Protein AF-A0A966FG35-F1 (afdb_monomer_lite)

pLDDT: mean 81.87, std 13.34, range [41.41, 96.75]

Secondary structure (DSSP, 8-state):
-TT-EEEEEE--TTTTT-TTSTT--EEEEEEEEEEEEEEETTEEEEEEEESSPP-TTTTTSEEEETTS-EEEEEEEE-EEEEEEE-TTSTTSEEEEEEESSTT-EEEEEHHHHHHHHHHTT-------SPPPHHHHHHHH-HHHHHHHHHHHHHHHHHHHHHH-HHHHHHHHHHHHHHHHHHHHHHSS-----EEEEEEE-SGGGBT-EEE--SS-EEEES-TTT-SEEPPTT-TTS-SS-EEEEEETTTTEEEEEE-S-SS-EEETT-PBPPTTSPEEE-TT-EEEESSTTSEEEEEEEE--

Foldseek 3Di:
DFFFKKKQKAAAPCCVVDVVRNPPIDIWIWTFHDWDWDADPVGTFIKTKTLTDDDSGRAQHFMATPLRDGFFGWHHAAWDWDWDQDCPDPVSTDTDTDGPDHRTTMTTTCVVVVVVCVVVVHDDDDDPDDPDPVVSVCVVCVPVVVVVVVVVVVVVVVVCCVPPPVVVVVVVVVVVVVVVVVVVVVPPPPPQAWFKWKQWCAAPRRRPIHGQPDQKAWDFQAPVPGPHHDDVPPPLTHNGAWMWGADPVVRKIWIAGCPGPLAKAWPVRHGDDNPDTDIDHAQTKIATSDPNGIMGMHIHGDD

Structure (mmCIF, N/CA/C/O backbone):
data_AF-A0A966FG35-F1
#
_entry.id   AF-A0A966FG35-F1
#
loop_
_atom_site.group_PDB
_atom_site.id
_atom_site.type_symbol
_atom_site.label_atom_id
_atom_site.label_alt_id
_atom_site.label_comp_id
_atom_site.label_asym_id
_atom_site.label_entity_id
_atom_site.label_seq_id
_atom_site.pdbx_PDB_ins_code
_atom_site.Cartn_x
_atom_site.Cartn_y
_atom_site.Cartn_z
_atom_site.occupancy
_atom_site.B_iso_or_equiv
_atom_site.auth_seq_id
_atom_site.auth_comp_id
_atom_site.auth_asym_id
_atom_site.auth_atom_id
_atom_site.pdbx_PDB_model_num
ATOM 1 N N . ASP A 1 1 ? 23.300 -6.951 -0.789 1.00 81.50 1 ASP A N 1
ATOM 2 C CA . ASP A 1 1 ? 23.941 -8.270 -0.634 1.00 81.50 1 ASP A CA 1
ATOM 3 C C . ASP A 1 1 ? 23.412 -9.250 -1.656 1.00 81.50 1 ASP A C 1
ATOM 5 O O . ASP A 1 1 ? 22.345 -9.045 -2.228 1.00 81.50 1 ASP A O 1
ATOM 9 N N . GLU A 1 2 ? 24.182 -10.301 -1.921 1.00 85.81 2 GLU A N 1
ATOM 10 C CA . GLU A 1 2 ? 23.705 -11.401 -2.752 1.00 85.81 2 GLU A CA 1
ATOM 11 C C . GLU A 1 2 ? 22.466 -12.031 -2.108 1.00 85.81 2 GLU A C 1
ATOM 13 O O . GLU A 1 2 ? 22.370 -12.143 -0.887 1.00 85.81 2 GLU A O 1
ATOM 18 N N . ARG A 1 3 ? 21.520 -12.454 -2.947 1.00 87.94 3 ARG A N 1
ATOM 19 C CA . ARG A 1 3 ? 20.184 -12.967 -2.606 1.00 87.94 3 ARG A CA 1
ATOM 20 C C . ARG A 1 3 ? 19.182 -11.932 -2.093 1.00 87.94 3 ARG A C 1
ATOM 22 O O . ARG A 1 3 ? 18.028 -12.305 -1.885 1.00 87.94 3 ARG A O 1
ATOM 29 N N . ASP A 1 4 ? 19.562 -10.661 -1.953 1.00 89.81 4 ASP A N 1
ATOM 30 C CA . ASP A 1 4 ? 18.598 -9.605 -1.632 1.00 89.81 4 ASP A CA 1
ATOM 31 C C . ASP A 1 4 ? 17.551 -9.483 -2.746 1.00 89.81 4 ASP A C 1
ATOM 33 O O . ASP A 1 4 ? 17.874 -9.561 -3.937 1.00 89.81 4 ASP A O 1
ATOM 37 N N . LYS A 1 5 ? 16.293 -9.270 -2.349 1.00 93.25 5 LYS A N 1
ATOM 38 C CA . LYS A 1 5 ? 15.193 -9.019 -3.280 1.00 93.25 5 LYS A CA 1
ATOM 39 C C . LYS A 1 5 ? 15.369 -7.680 -3.972 1.00 93.25 5 LYS A C 1
ATOM 41 O O . LYS A 1 5 ? 15.696 -6.673 -3.339 1.00 93.25 5 LYS A O 1
ATOM 46 N N . VAL A 1 6 ? 15.070 -7.675 -5.264 1.00 94.50 6 VAL A N 1
ATOM 47 C CA . VAL A 1 6 ? 15.104 -6.479 -6.093 1.00 94.50 6 VAL A CA 1
ATOM 48 C C . VAL A 1 6 ? 13.886 -6.385 -6.995 1.00 94.50 6 VAL A C 1
ATOM 50 O O . VAL A 1 6 ? 13.335 -7.393 -7.444 1.00 94.50 6 VAL A O 1
ATOM 53 N N . ILE A 1 7 ? 13.489 -5.148 -7.268 1.00 94.75 7 ILE A N 1
ATOM 54 C CA . ILE A 1 7 ? 12.373 -4.796 -8.135 1.00 94.75 7 ILE A CA 1
ATOM 55 C C . ILE A 1 7 ? 12.928 -3.948 -9.274 1.00 94.75 7 ILE A C 1
ATOM 57 O O . ILE A 1 7 ? 13.409 -2.834 -9.078 1.00 94.75 7 ILE A O 1
ATOM 61 N N . VAL A 1 8 ? 12.860 -4.489 -10.480 1.00 92.81 8 VAL A N 1
ATOM 62 C CA . VAL A 1 8 ? 13.190 -3.810 -11.728 1.00 92.81 8 VAL A CA 1
ATOM 63 C C . VAL A 1 8 ? 11.986 -2.974 -12.129 1.00 92.81 8 VAL A C 1
ATOM 65 O O . VAL A 1 8 ? 10.906 -3.522 -12.356 1.00 92.81 8 VAL A O 1
ATOM 68 N N . ALA A 1 9 ? 12.167 -1.663 -12.244 1.00 91.56 9 ALA A N 1
ATOM 69 C CA . ALA A 1 9 ? 11.135 -0.751 -12.708 1.00 91.56 9 ALA A CA 1
ATOM 70 C C . ALA A 1 9 ? 11.634 0.058 -13.903 1.00 91.56 9 ALA A C 1
ATOM 72 O O . ALA A 1 9 ? 12.793 0.460 -13.956 1.00 91.56 9 ALA A O 1
ATOM 73 N N . GLY A 1 10 ? 10.752 0.351 -14.849 1.00 85.69 10 GLY A N 1
ATOM 74 C CA . GLY A 1 10 ? 11.051 1.315 -15.899 1.00 85.69 10 GLY A CA 1
ATOM 75 C C . GLY A 1 10 ? 9.887 1.520 -16.852 1.00 85.69 10 GLY A C 1
ATOM 76 O O . GLY A 1 10 ? 8.827 0.910 -16.705 1.00 85.69 10 GLY A O 1
ATOM 77 N N . TYR A 1 11 ? 10.084 2.424 -17.803 1.00 75.19 11 TYR A N 1
ATOM 78 C CA . TYR A 1 11 ? 9.074 2.752 -18.797 1.00 75.19 11 TYR A CA 1
ATOM 79 C C . TYR A 1 11 ? 9.424 2.087 -20.119 1.00 75.19 11 TYR A C 1
ATOM 81 O O . TYR A 1 11 ? 10.568 2.197 -20.567 1.00 75.19 11 TYR A O 1
ATOM 89 N N . PRO A 1 12 ? 8.461 1.428 -20.779 1.00 65.62 12 PRO A N 1
ATOM 90 C CA . PRO A 1 12 ? 8.741 0.832 -22.063 1.00 65.62 12 PRO A CA 1
ATOM 91 C C . PRO A 1 12 ? 9.162 1.902 -23.057 1.00 65.62 12 PRO A C 1
ATOM 93 O O . PRO A 1 12 ? 8.469 2.899 -23.216 1.00 65.62 12 PRO A O 1
ATOM 96 N N . GLY A 1 13 ? 10.243 1.658 -23.807 1.00 54.78 13 GLY A N 1
ATOM 97 C CA . GLY A 1 13 ? 10.634 2.508 -24.944 1.00 54.78 13 GLY A CA 1
ATOM 98 C C . GLY A 1 13 ? 9.539 2.644 -26.022 1.00 54.78 13 GLY A C 1
ATOM 99 O O . GLY A 1 13 ? 9.641 3.467 -26.926 1.00 54.78 13 GLY A O 1
ATOM 100 N N . ALA A 1 14 ? 8.455 1.866 -25.912 1.00 50.16 14 ALA A N 1
ATOM 101 C CA . ALA A 1 14 ? 7.214 2.004 -26.669 1.00 50.16 14 ALA A CA 1
ATOM 102 C C . ALA A 1 14 ? 6.209 3.018 -26.074 1.00 50.16 14 ALA A C 1
ATOM 104 O O . ALA A 1 14 ? 5.118 3.156 -26.623 1.00 50.16 14 ALA A O 1
ATOM 105 N N . ALA A 1 15 ? 6.565 3.778 -25.032 1.00 46.38 15 ALA A N 1
ATOM 106 C CA . ALA A 1 15 ? 5.777 4.909 -24.525 1.00 46.38 15 ALA A CA 1
ATOM 107 C C . ALA A 1 15 ? 5.557 6.016 -25.582 1.00 46.38 15 ALA A C 1
ATOM 109 O O . ALA A 1 15 ? 4.767 6.928 -25.367 1.00 46.38 15 ALA A O 1
ATOM 110 N N . LEU A 1 16 ? 6.204 5.904 -26.751 1.00 48.50 16 LEU A N 1
ATOM 111 C CA . LEU A 1 16 ? 5.975 6.742 -27.928 1.00 48.50 16 LEU A CA 1
ATOM 112 C C . LEU A 1 16 ? 4.968 6.161 -28.947 1.00 48.50 16 LEU A C 1
ATOM 114 O O . LEU A 1 16 ? 4.649 6.831 -29.923 1.00 48.50 16 LEU A O 1
ATOM 118 N N . ARG A 1 17 ? 4.488 4.917 -28.784 1.00 52.38 17 ARG A N 1
ATOM 119 C CA . ARG A 1 17 ? 3.633 4.236 -29.783 1.00 52.38 17 ARG A CA 1
ATOM 120 C C . ARG A 1 17 ? 2.129 4.301 -29.484 1.00 52.38 17 ARG A C 1
ATOM 122 O O . ARG A 1 17 ? 1.337 4.015 -30.375 1.00 52.38 17 ARG A O 1
ATOM 129 N N . SER A 1 18 ? 1.722 4.680 -28.270 1.00 54.81 18 SER A N 1
ATOM 130 C CA . SER A 1 18 ? 0.310 4.810 -27.876 1.00 54.81 18 SER A CA 1
ATOM 131 C C . SER A 1 18 ? 0.155 5.764 -26.687 1.00 54.81 18 SER A C 1
ATOM 133 O O . SER A 1 18 ? 0.728 5.527 -25.626 1.00 54.81 18 SER A O 1
ATOM 135 N N . PHE A 1 19 ? -0.683 6.800 -26.821 1.00 58.59 19 PHE A N 1
ATOM 136 C CA . PHE A 1 19 ? -1.043 7.723 -25.727 1.00 58.59 19 PHE A CA 1
ATOM 137 C C . PHE A 1 19 ? -1.674 7.019 -24.511 1.00 58.59 19 PHE A C 1
ATOM 139 O O . PHE A 1 19 ? -1.715 7.586 -23.424 1.00 58.59 19 PHE A O 1
ATOM 146 N N . ARG A 1 20 ? -2.170 5.785 -24.677 1.00 58.47 20 ARG A N 1
ATOM 147 C CA . ARG A 1 20 ? -2.879 5.026 -23.636 1.00 58.47 20 ARG A CA 1
ATOM 148 C C . ARG A 1 20 ? -1.949 4.302 -22.656 1.00 58.47 20 ARG A C 1
ATOM 150 O O . ARG A 1 20 ? -2.374 3.983 -21.551 1.00 58.47 20 ARG A O 1
ATOM 157 N N . ASP A 1 21 ? -0.700 4.067 -23.057 1.00 56.28 21 ASP A N 1
ATOM 158 C CA . ASP A 1 21 ? 0.329 3.414 -22.235 1.00 56.28 21 ASP A CA 1
ATOM 159 C C . ASP A 1 21 ? 1.391 4.403 -21.732 1.00 56.28 21 ASP A C 1
ATOM 161 O O . ASP A 1 21 ? 2.352 4.018 -21.061 1.00 56.28 21 ASP A O 1
ATOM 165 N N . PHE A 1 22 ? 1.194 5.695 -22.011 1.00 56.72 22 PHE A N 1
ATOM 166 C CA . PHE A 1 22 ? 2.006 6.769 -21.463 1.00 56.72 22 PHE A CA 1
ATOM 167 C C . PHE A 1 22 ? 1.894 6.761 -19.930 1.00 56.72 22 PHE A C 1
ATOM 169 O O . PHE A 1 22 ? 0.803 6.859 -19.371 1.00 56.72 22 PHE A O 1
ATOM 176 N N . GLY A 1 23 ? 3.027 6.593 -19.247 1.00 61.47 23 GLY A N 1
ATOM 177 C CA . GLY A 1 23 ? 3.088 6.556 -17.783 1.00 61.47 23 GLY A CA 1
ATOM 178 C C . GLY A 1 23 ? 2.844 5.187 -17.134 1.00 61.47 23 GLY A C 1
ATOM 179 O O . GLY A 1 23 ? 2.867 5.102 -15.907 1.00 61.47 23 GLY A O 1
ATOM 180 N N . ARG A 1 24 ? 2.650 4.098 -17.897 1.00 70.69 24 ARG A N 1
ATOM 181 C CA . ARG A 1 24 ? 2.560 2.749 -17.304 1.00 70.69 24 ARG A CA 1
ATOM 182 C C . ARG A 1 24 ? 3.958 2.187 -17.052 1.00 70.69 24 ARG A C 1
ATOM 184 O O . ARG A 1 24 ? 4.682 1.852 -17.986 1.00 70.69 24 ARG A O 1
ATOM 191 N N . VAL A 1 25 ? 4.321 2.089 -15.776 1.00 80.12 25 VAL A N 1
ATOM 192 C CA . VAL A 1 25 ? 5.591 1.500 -15.334 1.00 80.12 25 VAL A CA 1
ATOM 193 C C . VAL A 1 25 ? 5.522 -0.023 -15.454 1.00 80.12 25 VAL A C 1
ATOM 195 O O . VAL A 1 25 ? 4.565 -0.650 -15.000 1.00 80.12 25 VAL A O 1
ATOM 198 N N . SER A 1 26 ? 6.549 -0.620 -16.053 1.00 84.38 26 SER A N 1
ATOM 199 C CA . SER A 1 26 ? 6.770 -2.063 -16.059 1.00 84.38 26 SER A CA 1
ATOM 200 C C . SER A 1 26 ? 7.550 -2.456 -14.811 1.00 84.38 26 SER A C 1
ATOM 202 O O . SER A 1 26 ? 8.651 -1.948 -14.601 1.00 84.38 26 SER A O 1
ATOM 204 N N . PHE A 1 27 ? 7.012 -3.394 -14.032 1.00 88.94 27 PHE A N 1
ATOM 205 C CA . PHE A 1 27 ? 7.666 -3.950 -12.849 1.00 88.94 27 PHE A CA 1
ATOM 206 C C . PHE A 1 27 ? 8.016 -5.419 -13.057 1.00 88.94 27 PHE A C 1
ATOM 208 O O . PHE A 1 27 ? 7.251 -6.170 -13.662 1.00 88.94 27 PHE A O 1
ATOM 215 N N . ALA A 1 28 ? 9.163 -5.829 -12.531 1.00 89.75 28 ALA A N 1
ATOM 216 C CA . ALA A 1 28 ? 9.562 -7.222 -12.452 1.00 89.75 28 ALA A CA 1
ATOM 217 C C . ALA A 1 28 ? 10.362 -7.473 -11.173 1.00 89.75 28 ALA A C 1
ATOM 219 O O . ALA A 1 28 ? 11.143 -6.626 -10.755 1.00 89.75 28 ALA A O 1
ATOM 220 N N . GLU A 1 29 ? 10.189 -8.642 -10.565 1.00 92.88 29 GLU A N 1
ATOM 221 C CA . GLU A 1 29 ? 10.863 -8.999 -9.315 1.00 92.88 29 GLU A CA 1
ATOM 222 C C . GLU A 1 29 ? 11.925 -10.076 -9.540 1.00 92.88 29 GLU A C 1
ATOM 224 O O . GLU A 1 29 ? 11.832 -10.896 -10.456 1.00 92.88 29 GLU A O 1
ATOM 229 N N . GLY A 1 30 ? 12.941 -10.075 -8.682 1.00 92.69 30 GLY A N 1
ATOM 230 C CA . GLY A 1 30 ? 13.986 -11.089 -8.653 1.00 92.69 30 GLY A CA 1
ATOM 231 C C . GLY A 1 30 ? 14.924 -10.891 -7.470 1.00 92.69 30 GLY A C 1
ATOM 232 O O . GLY A 1 30 ? 14.577 -10.238 -6.486 1.00 92.69 30 GLY A O 1
ATOM 233 N N . ILE A 1 31 ? 16.120 -11.465 -7.567 1.00 94.19 31 ILE A N 1
ATOM 234 C CA . ILE A 1 31 ? 17.165 -11.347 -6.547 1.00 94.19 31 ILE A CA 1
ATOM 235 C C . ILE A 1 31 ? 18.482 -10.879 -7.156 1.00 94.19 31 ILE A C 1
ATOM 237 O O . ILE A 1 31 ? 18.734 -11.093 -8.346 1.00 94.19 31 ILE A O 1
ATOM 241 N N . ILE A 1 32 ? 19.349 -10.313 -6.319 1.00 93.38 32 ILE A N 1
ATOM 242 C CA . ILE A 1 32 ? 20.762 -10.123 -6.647 1.00 93.38 32 ILE A CA 1
ATOM 243 C C . ILE A 1 32 ? 21.435 -11.493 -6.672 1.00 93.38 32 ILE A C 1
ATOM 245 O O . ILE A 1 32 ? 21.467 -12.201 -5.672 1.00 93.38 32 ILE A O 1
ATOM 249 N N . SER A 1 33 ? 21.976 -11.877 -7.819 1.00 91.19 33 SER A N 1
ATOM 250 C CA . SER A 1 33 ? 22.731 -13.122 -7.963 1.00 91.19 33 SER A CA 1
ATOM 251 C C . SER A 1 33 ? 24.192 -12.941 -7.581 1.00 91.19 33 SER A C 1
ATOM 253 O O . SER A 1 33 ? 24.753 -13.815 -6.931 1.00 91.19 33 SER A O 1
ATOM 255 N N . LYS A 1 34 ? 24.805 -11.831 -8.007 1.00 91.12 34 LYS A N 1
ATOM 256 C CA . LYS A 1 34 ? 26.241 -11.591 -7.856 1.00 91.12 34 LYS A CA 1
ATOM 257 C C . LYS A 1 34 ? 26.584 -10.118 -8.081 1.00 91.12 34 LYS A C 1
ATOM 259 O O . LYS A 1 34 ? 25.960 -9.471 -8.921 1.00 91.12 34 LYS A O 1
ATOM 264 N N . PHE A 1 35 ? 27.605 -9.618 -7.389 1.00 89.75 35 PHE A N 1
ATOM 265 C CA . PHE A 1 35 ? 28.276 -8.360 -7.738 1.00 89.75 35 PHE A CA 1
ATOM 266 C C . PHE A 1 35 ? 29.508 -8.651 -8.592 1.00 89.75 35 PHE A C 1
ATOM 268 O O . PHE A 1 35 ? 30.280 -9.564 -8.292 1.00 89.75 35 PHE A O 1
ATOM 275 N N . THR A 1 36 ? 29.691 -7.898 -9.669 1.00 87.56 36 THR A N 1
ATOM 276 C CA . THR A 1 36 ? 30.843 -8.059 -10.556 1.00 87.56 36 THR A CA 1
ATOM 277 C C . THR A 1 36 ? 31.318 -6.712 -11.056 1.00 87.56 36 THR A C 1
ATOM 279 O O . THR A 1 36 ? 30.552 -5.760 -11.139 1.00 87.56 36 THR A O 1
ATOM 282 N N . GLU A 1 37 ? 32.579 -6.648 -11.435 1.00 86.38 37 GLU A N 1
ATOM 283 C CA . GLU A 1 37 ? 33.138 -5.532 -12.180 1.00 86.38 37 GLU A CA 1
ATOM 284 C C . GLU A 1 37 ? 33.215 -5.949 -13.652 1.00 86.38 37 GLU A C 1
ATOM 286 O O . GLU A 1 37 ? 33.606 -7.079 -13.956 1.00 86.38 37 GLU A O 1
ATOM 291 N N . LEU A 1 38 ? 32.738 -5.087 -14.551 1.00 76.38 38 LEU A N 1
ATOM 292 C CA . LEU A 1 38 ? 32.854 -5.271 -15.998 1.00 76.38 38 LEU A CA 1
ATOM 293 C C . LEU A 1 38 ? 33.622 -4.089 -16.574 1.00 76.38 38 LEU A C 1
ATOM 295 O O . LEU A 1 38 ? 33.343 -2.936 -16.238 1.00 76.38 38 LEU A O 1
ATOM 299 N N . ASP A 1 39 ? 34.553 -4.387 -17.471 1.00 76.00 39 ASP A N 1
ATOM 300 C CA . ASP A 1 39 ? 35.294 -3.366 -18.193 1.00 76.00 39 ASP A CA 1
ATOM 301 C C . ASP A 1 39 ? 34.386 -2.696 -19.230 1.00 76.00 39 ASP A C 1
ATOM 303 O O . ASP A 1 39 ? 33.816 -3.346 -20.110 1.00 76.00 39 ASP A O 1
ATOM 307 N N . SER A 1 40 ? 34.247 -1.379 -19.107 1.00 68.38 40 SER A N 1
ATOM 308 C CA . SER A 1 40 ? 33.627 -0.495 -20.089 1.00 68.38 40 SER A CA 1
ATOM 309 C C . SER A 1 40 ? 34.732 0.288 -20.812 1.00 68.38 40 SER A C 1
ATOM 311 O O . SER A 1 40 ? 35.802 0.505 -20.235 1.00 68.38 40 SER A O 1
ATOM 313 N N . PRO A 1 41 ? 34.508 0.770 -22.050 1.00 67.25 41 PRO A N 1
ATOM 314 C CA . PRO A 1 41 ? 35.450 1.658 -22.740 1.00 67.25 41 PRO A CA 1
ATOM 315 C C . PRO A 1 41 ? 35.877 2.895 -21.929 1.00 67.25 41 PRO A C 1
ATOM 317 O O . PRO A 1 41 ? 36.929 3.468 -22.192 1.00 67.25 41 PRO A O 1
ATOM 320 N N . GLU A 1 42 ? 35.065 3.299 -20.951 1.00 69.12 42 GLU A N 1
ATOM 321 C CA . GLU A 1 42 ? 35.273 4.472 -20.093 1.00 69.12 42 GLU A CA 1
ATOM 322 C C . GLU A 1 42 ? 35.904 4.125 -18.729 1.00 69.12 42 GLU A C 1
ATOM 324 O O . GLU A 1 42 ? 36.236 5.023 -17.958 1.00 69.12 42 GLU A O 1
ATOM 329 N N . GLY A 1 43 ? 36.102 2.835 -18.434 1.00 75.50 43 GLY A N 1
ATOM 330 C CA . GLY A 1 43 ? 36.651 2.342 -17.170 1.00 75.50 43 GLY A CA 1
ATOM 331 C C . GLY A 1 43 ? 35.939 1.090 -16.658 1.00 75.50 43 GLY A C 1
ATOM 332 O O . GLY A 1 43 ? 34.928 0.652 -17.201 1.00 75.50 43 GLY A O 1
ATOM 333 N N . THR A 1 44 ? 36.466 0.485 -15.602 1.00 80.81 44 THR A N 1
ATOM 334 C CA . THR A 1 44 ? 35.824 -0.659 -14.945 1.00 80.81 44 THR A CA 1
ATOM 335 C C . THR A 1 44 ? 34.644 -0.163 -14.105 1.00 80.81 44 THR A C 1
ATOM 337 O O . THR A 1 44 ? 34.825 0.675 -13.226 1.00 80.81 44 THR A O 1
ATOM 340 N N . VAL A 1 45 ? 33.440 -0.675 -14.376 1.00 84.12 45 VAL A N 1
ATOM 341 C CA . VAL A 1 45 ? 32.191 -0.249 -13.722 1.00 84.12 45 VAL A CA 1
ATOM 342 C C . VAL A 1 45 ? 31.598 -1.410 -12.931 1.00 84.12 45 VAL A C 1
ATOM 344 O O . VAL A 1 45 ? 31.511 -2.546 -13.421 1.00 84.12 45 VAL A O 1
ATOM 347 N N . LYS A 1 46 ? 31.134 -1.139 -11.709 1.00 88.12 46 LYS A N 1
ATOM 348 C CA . LYS A 1 46 ? 30.463 -2.144 -10.878 1.00 88.12 46 LYS A CA 1
ATOM 349 C C . LYS A 1 46 ? 29.049 -2.428 -11.365 1.00 88.12 46 LYS A C 1
ATOM 351 O O . LYS A 1 46 ? 28.220 -1.536 -11.538 1.00 88.12 46 LYS A O 1
ATOM 356 N N . HIS A 1 47 ? 28.756 -3.709 -11.513 1.00 89.25 47 HIS A N 1
ATOM 357 C CA . HIS A 1 47 ? 27.477 -4.232 -11.956 1.00 89.25 47 HIS A CA 1
ATOM 358 C C . HIS A 1 47 ? 26.894 -5.225 -10.952 1.00 89.25 47 HIS A C 1
ATOM 360 O O . HIS A 1 47 ? 27.588 -5.927 -10.212 1.00 89.25 47 HIS A O 1
ATOM 366 N N . ILE A 1 48 ? 25.574 -5.315 -10.993 1.00 91.50 48 ILE A N 1
ATOM 367 C CA . ILE A 1 48 ? 24.747 -6.244 -10.247 1.00 91.50 48 ILE A CA 1
ATOM 368 C C . ILE A 1 48 ? 24.139 -7.213 -11.254 1.00 91.50 48 ILE A C 1
ATOM 370 O O . ILE A 1 48 ? 23.409 -6.808 -12.162 1.00 91.50 48 ILE A O 1
A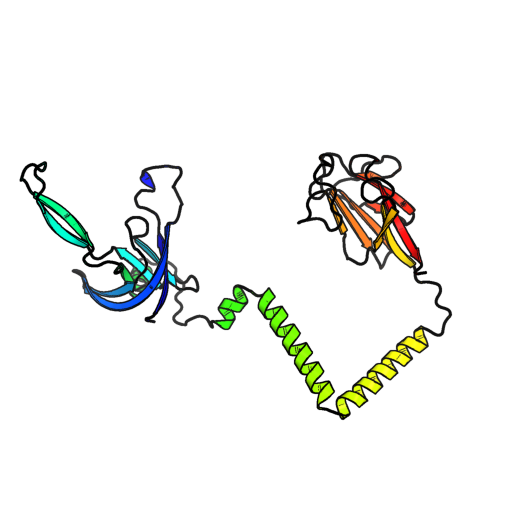TOM 374 N N . GLN A 1 49 ? 24.419 -8.498 -11.082 1.00 91.12 49 GLN A N 1
ATOM 375 C CA . GLN A 1 49 ? 23.694 -9.554 -11.768 1.00 91.12 49 GLN A CA 1
ATOM 376 C C . GLN A 1 49 ? 22.377 -9.799 -11.039 1.00 91.12 49 GLN A C 1
ATOM 378 O O . GLN A 1 49 ? 22.382 -10.034 -9.829 1.00 91.12 49 GLN A O 1
ATOM 383 N N . ILE A 1 50 ? 21.260 -9.806 -11.760 1.00 91.94 50 ILE A N 1
ATOM 384 C CA . ILE A 1 50 ? 19.929 -10.047 -11.198 1.00 91.94 50 ILE A CA 1
ATOM 385 C C . ILE A 1 50 ? 19.182 -11.132 -11.970 1.00 91.94 50 ILE A C 1
ATOM 387 O O . ILE A 1 50 ? 19.396 -11.317 -13.170 1.00 91.94 50 ILE A O 1
ATOM 391 N N . THR A 1 51 ? 18.274 -11.821 -11.277 1.00 91.12 51 THR A N 1
ATOM 392 C CA . THR A 1 51 ? 17.377 -12.815 -11.896 1.00 91.12 51 THR A CA 1
ATOM 393 C C . THR A 1 51 ? 16.114 -12.199 -12.494 1.00 91.12 51 THR A C 1
ATOM 395 O O . THR A 1 51 ? 15.431 -12.832 -13.301 1.00 91.12 51 THR A O 1
ATOM 398 N N . ALA A 1 52 ? 15.793 -10.964 -12.100 1.00 89.81 52 ALA A N 1
ATOM 399 C CA . ALA A 1 52 ? 14.613 -10.256 -12.569 1.00 89.81 52 ALA A CA 1
ATOM 400 C C . ALA A 1 52 ? 14.708 -9.984 -14.084 1.00 89.81 52 ALA A C 1
ATOM 402 O O . ALA A 1 52 ? 15.761 -9.562 -14.575 1.00 89.81 52 ALA A O 1
ATOM 403 N N . PRO A 1 53 ? 13.627 -10.188 -14.856 1.00 86.69 53 PRO A N 1
ATOM 404 C CA . PRO A 1 53 ? 13.658 -9.950 -16.289 1.00 86.69 53 PRO A CA 1
ATOM 405 C C . PRO A 1 53 ? 13.809 -8.457 -16.610 1.00 86.69 53 PRO A C 1
ATOM 407 O O . PRO A 1 53 ? 12.913 -7.651 -16.362 1.00 86.69 53 PRO A O 1
ATOM 410 N N . VAL A 1 54 ? 14.926 -8.115 -17.256 1.00 85.44 54 VAL A N 1
ATOM 411 C CA . VAL A 1 54 ? 15.126 -6.812 -17.905 1.00 85.44 54 VAL A CA 1
ATOM 412 C C . VAL A 1 54 ? 14.799 -6.932 -19.394 1.00 85.44 54 VAL A C 1
ATOM 414 O O . VAL A 1 54 ? 15.318 -7.801 -20.098 1.00 85.44 54 VAL A O 1
ATOM 417 N N . ASN A 1 55 ? 13.912 -6.077 -19.881 1.00 79.69 55 ASN A N 1
ATOM 418 C CA . ASN A 1 55 ? 13.493 -5.968 -21.274 1.00 79.69 55 ASN A CA 1
ATOM 419 C C . ASN A 1 55 ? 13.552 -4.486 -21.706 1.00 79.69 55 ASN A C 1
ATOM 421 O O . ASN A 1 55 ? 13.682 -3.606 -20.859 1.00 79.69 55 ASN A O 1
ATOM 425 N N . PRO A 1 56 ? 13.396 -4.147 -23.002 1.00 74.12 56 PRO A N 1
ATOM 426 C CA . PRO A 1 56 ? 13.280 -2.743 -23.439 1.00 74.12 56 PRO A CA 1
ATOM 427 C C . PRO A 1 56 ? 12.138 -1.961 -22.752 1.00 74.12 56 PRO A C 1
ATOM 429 O O . PRO A 1 56 ? 12.037 -0.746 -22.884 1.00 74.12 56 PRO A O 1
ATOM 432 N N . GLY A 1 57 ? 11.264 -2.694 -22.051 1.00 73.19 57 GLY A N 1
ATOM 433 C CA . GLY A 1 57 ? 10.202 -2.242 -21.166 1.00 73.19 57 GLY A CA 1
ATOM 434 C C . GLY A 1 57 ? 10.661 -1.520 -19.895 1.00 73.19 57 GLY A C 1
ATOM 435 O O . GLY A 1 57 ? 9.963 -0.649 -19.398 1.00 73.19 57 GLY A O 1
ATOM 436 N N . ASN A 1 58 ? 11.795 -1.926 -19.333 1.00 81.75 58 ASN A N 1
ATOM 437 C CA . ASN A 1 58 ? 12.269 -1.469 -18.025 1.00 81.75 58 ASN A CA 1
ATOM 438 C C . ASN A 1 58 ? 13.779 -1.162 -17.987 1.00 81.75 58 ASN A C 1
ATOM 440 O O . ASN A 1 58 ? 14.291 -0.675 -16.976 1.00 81.75 58 ASN A O 1
ATOM 444 N N . SER A 1 59 ? 14.480 -1.407 -19.097 1.00 84.12 59 SER A N 1
ATOM 445 C CA . SER A 1 59 ? 15.861 -0.983 -19.328 1.00 84.12 59 SER A CA 1
ATOM 446 C C . SER A 1 59 ? 15.986 0.540 -19.226 1.00 84.12 59 SER A C 1
ATOM 448 O O . SER A 1 59 ? 15.122 1.274 -19.697 1.00 84.12 59 SER A O 1
ATOM 450 N N . GLY A 1 60 ? 17.060 1.014 -18.608 1.00 83.62 60 GLY A N 1
ATOM 451 C CA . GLY A 1 60 ? 17.318 2.418 -18.280 1.00 83.62 60 GLY A CA 1
ATOM 452 C C . GLY A 1 60 ? 16.605 2.916 -17.019 1.00 83.62 60 GLY A C 1
ATOM 453 O O . GLY A 1 60 ? 16.926 3.993 -16.527 1.00 83.62 60 GLY A O 1
ATOM 454 N N . GLY A 1 61 ? 15.645 2.157 -16.483 1.00 88.62 61 GLY A N 1
ATOM 455 C CA . GLY A 1 61 ? 14.948 2.510 -15.250 1.00 88.62 61 GLY A CA 1
ATOM 456 C C . GLY A 1 61 ? 15.699 2.095 -13.975 1.00 88.62 61 GLY A C 1
ATOM 457 O O . GLY A 1 61 ? 16.719 1.401 -14.048 1.00 88.62 61 GLY A O 1
ATOM 458 N N . PRO A 1 62 ? 15.209 2.510 -12.795 1.00 92.56 62 PRO A N 1
ATOM 459 C CA . PRO A 1 62 ? 15.822 2.172 -11.516 1.00 92.56 62 PRO A CA 1
ATOM 460 C C . PRO A 1 62 ? 15.618 0.699 -11.130 1.00 92.56 62 PRO A C 1
ATOM 462 O O . PRO A 1 62 ? 14.589 0.074 -11.412 1.00 92.56 62 PRO A O 1
ATOM 465 N N . LEU A 1 63 ? 16.606 0.160 -10.423 1.00 93.94 63 LEU A N 1
ATOM 466 C CA . LEU A 1 63 ? 16.525 -1.086 -9.673 1.00 93.94 63 LEU A CA 1
ATOM 467 C C . LEU A 1 63 ? 16.304 -0.745 -8.201 1.00 93.94 63 LEU A C 1
ATOM 469 O O . LEU A 1 63 ? 17.143 -0.083 -7.588 1.00 93.94 63 LEU A O 1
ATOM 473 N N . PHE A 1 64 ? 15.198 -1.202 -7.627 1.00 93.88 64 PHE A N 1
ATOM 474 C CA . PHE A 1 64 ? 14.871 -0.979 -6.223 1.00 93.88 64 PHE A CA 1
ATOM 475 C C . PHE A 1 64 ? 15.206 -2.193 -5.363 1.00 93.88 64 PHE A C 1
ATOM 477 O O . PHE A 1 64 ? 15.068 -3.327 -5.816 1.00 93.88 64 PHE A O 1
ATOM 484 N N . ASN A 1 65 ? 15.581 -1.967 -4.106 1.00 91.38 65 ASN A N 1
ATOM 485 C CA . ASN A 1 65 ? 15.518 -3.003 -3.074 1.00 91.38 65 ASN A CA 1
ATOM 486 C C . ASN A 1 65 ? 14.104 -3.100 -2.468 1.00 91.38 65 ASN A C 1
ATOM 488 O O . ASN A 1 65 ? 13.217 -2.301 -2.775 1.00 91.38 65 ASN A O 1
ATOM 492 N N . GLU A 1 66 ? 13.889 -4.060 -1.567 1.00 88.75 66 GLU A N 1
ATOM 493 C CA . GLU A 1 66 ? 12.598 -4.259 -0.882 1.00 88.75 66 GLU A CA 1
ATOM 494 C C . GLU A 1 66 ? 12.126 -3.059 -0.036 1.00 88.75 66 GLU A C 1
ATOM 496 O O . GLU A 1 66 ? 10.945 -2.953 0.293 1.00 88.75 66 GLU A O 1
ATOM 501 N N . PHE A 1 67 ? 13.034 -2.134 0.282 1.00 86.81 67 PHE A N 1
ATOM 502 C CA . PHE A 1 67 ? 12.755 -0.917 1.043 1.00 86.81 67 PHE A CA 1
ATOM 503 C C . PHE A 1 67 ? 12.421 0.289 0.151 1.00 86.81 67 PHE A C 1
ATOM 505 O O . PHE A 1 67 ? 12.220 1.388 0.665 1.00 86.81 67 PHE A O 1
ATOM 512 N N . GLY A 1 68 ? 12.382 0.113 -1.175 1.00 87.94 68 GLY A N 1
ATOM 513 C CA . GLY A 1 68 ? 12.103 1.184 -2.135 1.00 87.94 68 GLY A CA 1
ATOM 514 C C . GLY A 1 68 ? 13.287 2.119 -2.405 1.00 87.94 68 GLY A C 1
ATOM 515 O O . GLY A 1 68 ? 13.104 3.182 -2.993 1.00 87.94 68 GLY A O 1
ATOM 516 N N . GLN A 1 69 ? 14.500 1.749 -1.991 1.00 90.00 69 GLN A N 1
ATOM 517 C CA . GLN A 1 69 ? 15.714 2.514 -2.281 1.00 90.00 69 GLN A CA 1
ATOM 518 C C . GLN A 1 69 ? 16.293 2.079 -3.627 1.00 90.00 69 GLN A C 1
ATOM 520 O O . GLN A 1 69 ? 16.274 0.890 -3.952 1.00 90.00 69 GLN A O 1
ATOM 525 N N . VAL A 1 70 ? 16.835 3.027 -4.391 1.00 92.56 70 VAL A N 1
ATOM 526 C CA . VAL A 1 70 ? 17.519 2.735 -5.657 1.00 92.56 70 VAL A CA 1
ATOM 527 C C . VAL A 1 70 ? 18.893 2.143 -5.358 1.00 92.56 70 VAL A C 1
ATOM 529 O O . VAL A 1 70 ? 19.710 2.781 -4.702 1.00 92.56 70 VAL A O 1
ATOM 532 N N . VAL A 1 71 ? 19.138 0.931 -5.851 1.00 92.75 71 VAL A N 1
ATOM 533 C CA . VAL A 1 71 ? 20.414 0.208 -5.706 1.00 92.75 71 VAL A CA 1
ATOM 534 C C . VAL A 1 71 ? 21.162 0.055 -7.031 1.00 92.75 71 VAL A C 1
ATOM 536 O O . VAL A 1 71 ? 22.313 -0.373 -7.046 1.00 92.75 71 VAL A O 1
ATOM 539 N N . GLY A 1 72 ? 20.537 0.422 -8.152 1.00 92.12 72 GLY A N 1
ATOM 540 C CA . GLY A 1 72 ? 21.187 0.421 -9.457 1.00 92.12 72 GLY A CA 1
ATOM 541 C C . GLY A 1 72 ? 20.311 0.927 -10.600 1.00 92.12 72 GLY A C 1
ATOM 542 O O . GLY A 1 72 ? 19.161 1.313 -10.390 1.00 92.12 72 GLY A O 1
ATOM 543 N N . ILE A 1 73 ? 20.861 0.906 -11.814 1.00 91.69 73 ILE A N 1
ATOM 544 C CA . ILE A 1 73 ? 20.178 1.257 -13.068 1.00 91.69 73 ILE A CA 1
ATOM 545 C C . ILE A 1 73 ? 20.156 0.037 -13.978 1.00 91.69 73 ILE A C 1
ATOM 547 O O . ILE A 1 73 ? 21.204 -0.528 -14.277 1.00 91.69 73 ILE A O 1
ATOM 551 N N . ASN A 1 74 ? 18.980 -0.356 -14.456 1.00 90.81 74 ASN A N 1
ATOM 552 C CA . ASN A 1 74 ? 18.810 -1.513 -15.333 1.00 90.81 74 ASN A CA 1
ATOM 553 C C . ASN A 1 74 ? 19.457 -1.227 -16.694 1.00 90.81 74 ASN A C 1
ATOM 555 O O . ASN A 1 74 ? 19.083 -0.246 -17.325 1.00 90.81 74 ASN A O 1
ATOM 559 N N . VAL A 1 75 ? 20.386 -2.054 -17.185 1.00 81.12 75 VAL A N 1
ATOM 560 C CA . VAL A 1 75 ? 21.153 -1.686 -18.398 1.00 81.12 75 VAL A CA 1
ATOM 561 C C . VAL A 1 75 ? 20.793 -2.492 -19.631 1.00 81.12 75 VAL A C 1
ATOM 563 O O . VAL A 1 75 ? 20.730 -1.866 -20.679 1.00 81.12 75 VAL A O 1
ATOM 566 N N . GLN A 1 76 ? 20.547 -3.812 -19.516 1.00 68.88 76 GLN A N 1
ATOM 567 C CA . GLN A 1 76 ? 19.924 -4.729 -20.505 1.00 68.88 76 GLN A CA 1
ATOM 568 C C . GLN A 1 76 ? 20.328 -6.196 -20.203 1.00 68.88 76 GLN A C 1
ATOM 570 O O . GLN A 1 76 ? 21.252 -6.462 -19.433 1.00 68.88 76 GLN A O 1
ATOM 575 N N . LYS A 1 77 ? 19.628 -7.179 -20.793 1.00 66.56 77 LYS A N 1
ATOM 576 C CA . LYS A 1 77 ? 20.059 -8.593 -20.804 1.00 66.56 77 LYS A CA 1
ATOM 577 C C . LYS A 1 77 ? 21.343 -8.766 -21.617 1.00 66.56 77 LYS A C 1
ATOM 579 O O . LYS A 1 77 ? 21.518 -8.108 -22.638 1.00 66.56 77 LYS A O 1
ATOM 584 N N . SER A 1 78 ? 22.200 -9.701 -21.212 1.00 62.69 78 SER A N 1
ATOM 585 C CA . SER A 1 78 ? 23.353 -10.099 -22.025 1.00 62.69 78 SER A CA 1
ATOM 586 C C . SER A 1 78 ? 22.846 -10.758 -23.312 1.00 62.69 78 SER A C 1
ATOM 588 O O . SER A 1 78 ? 22.242 -11.828 -23.259 1.00 62.69 78 SER A O 1
ATOM 590 N N . MET A 1 79 ? 23.020 -10.094 -24.455 1.00 63.25 79 MET A N 1
ATOM 591 C CA . MET A 1 79 ? 22.602 -10.590 -25.768 1.00 63.25 79 MET A CA 1
ATOM 592 C C . MET A 1 79 ? 23.841 -10.992 -26.559 1.00 63.25 79 MET A C 1
ATOM 594 O O . MET A 1 79 ? 24.800 -10.228 -26.627 1.00 63.25 79 MET A O 1
ATOM 598 N N . THR A 1 80 ? 23.799 -12.152 -27.201 1.00 62.72 80 THR A N 1
ATOM 599 C CA . THR A 1 80 ? 24.758 -12.526 -28.236 1.00 62.72 80 THR A CA 1
ATOM 600 C C . THR A 1 80 ? 24.105 -12.453 -29.602 1.00 62.72 80 THR A C 1
ATOM 602 O O . THR A 1 80 ? 22.894 -12.618 -29.756 1.00 62.72 80 THR A O 1
ATOM 605 N N . SER A 1 81 ? 24.912 -12.152 -30.605 1.00 71.62 81 SER A N 1
ATOM 606 C CA . SER A 1 81 ? 24.475 -12.132 -31.987 1.00 71.62 81 SER A CA 1
ATOM 607 C C . SER A 1 81 ? 24.784 -13.482 -32.616 1.00 71.62 81 SER A C 1
ATOM 609 O O . SER A 1 81 ? 25.953 -13.807 -32.811 1.00 71.62 81 SER A O 1
ATOM 611 N N . VAL A 1 82 ? 23.752 -14.231 -32.991 1.00 80.50 82 VAL A N 1
ATOM 612 C CA . VAL A 1 82 ? 23.893 -15.469 -33.764 1.00 80.50 82 VAL A CA 1
ATOM 613 C C . VAL A 1 82 ? 23.461 -15.246 -35.207 1.00 80.50 82 VAL A C 1
ATOM 615 O O . VAL A 1 82 ? 22.598 -14.420 -35.502 1.00 80.50 82 VAL A O 1
ATOM 618 N N . LEU A 1 83 ? 24.093 -15.973 -36.122 1.00 80.94 83 LEU A N 1
ATOM 619 C CA . LEU A 1 83 ? 23.714 -16.012 -37.529 1.00 80.94 83 LEU A CA 1
ATOM 620 C C . LEU A 1 83 ? 22.733 -17.172 -37.716 1.00 80.94 83 LEU A C 1
ATOM 622 O O . LEU A 1 83 ? 23.095 -18.327 -37.504 1.00 80.94 83 LEU A O 1
ATOM 626 N N . VAL A 1 84 ? 21.491 -16.862 -38.077 1.00 81.62 84 VAL A N 1
ATOM 627 C CA . VAL A 1 84 ? 20.430 -17.841 -38.335 1.00 81.62 84 VAL A CA 1
ATOM 628 C C . VAL A 1 84 ? 20.266 -17.987 -39.839 1.00 81.62 84 VAL A C 1
ATOM 630 O O . VAL A 1 84 ? 20.137 -16.990 -40.545 1.00 81.62 84 VAL A O 1
ATOM 633 N N . VAL A 1 85 ? 20.274 -19.219 -40.342 1.00 83.31 85 VAL A N 1
ATOM 634 C CA . VAL A 1 85 ? 20.012 -19.487 -41.760 1.00 83.31 85 VAL A CA 1
ATOM 635 C C . VAL A 1 85 ? 18.527 -19.252 -42.029 1.00 83.31 85 VAL A C 1
ATOM 637 O O . VAL A 1 85 ? 17.676 -19.938 -41.468 1.00 83.31 85 VAL A O 1
ATOM 640 N N . ASP A 1 86 ? 18.226 -18.271 -42.875 1.00 80.69 86 ASP A N 1
ATOM 641 C CA . ASP A 1 86 ? 16.870 -17.888 -43.262 1.00 80.69 86 ASP A CA 1
ATOM 642 C C . ASP A 1 86 ? 16.785 -17.884 -44.799 1.00 80.69 86 ASP A C 1
ATOM 644 O O . ASP A 1 86 ? 17.334 -16.978 -45.434 1.00 80.69 86 ASP A O 1
ATOM 648 N N . PRO A 1 87 ? 16.107 -18.871 -45.418 1.00 76.38 87 PRO A N 1
ATOM 649 C CA . PRO A 1 87 ? 15.961 -18.971 -46.873 1.00 76.38 87 PRO A CA 1
ATOM 650 C C . PRO A 1 87 ? 15.254 -17.772 -47.516 1.00 76.38 87 PRO A C 1
ATOM 652 O O . PRO A 1 87 ? 15.322 -17.604 -48.731 1.00 76.38 87 PRO A O 1
ATOM 655 N N . SER A 1 88 ? 14.555 -16.959 -46.718 1.00 78.94 88 SER A N 1
ATOM 656 C CA . SER A 1 88 ? 13.850 -15.760 -47.170 1.00 78.94 88 SER A CA 1
ATOM 657 C C . SER A 1 88 ? 14.677 -14.475 -47.035 1.00 78.94 88 SER A C 1
ATOM 659 O O . SER A 1 88 ? 14.278 -13.428 -47.548 1.00 78.94 88 SER A O 1
ATOM 661 N N . ALA A 1 89 ? 15.846 -14.536 -46.385 1.00 78.00 89 ALA A N 1
ATOM 662 C CA . ALA A 1 89 ? 16.744 -13.397 -46.250 1.00 78.00 89 ALA A CA 1
ATOM 663 C C . ALA A 1 89 ? 17.584 -13.187 -47.530 1.00 78.00 89 ALA A C 1
ATOM 665 O O . ALA A 1 89 ? 18.019 -14.166 -48.138 1.00 78.00 89 ALA A O 1
ATOM 666 N N . PRO A 1 90 ? 17.915 -11.934 -47.913 1.00 73.88 90 PRO A N 1
ATOM 667 C CA . PRO A 1 90 ? 18.652 -11.619 -49.149 1.00 73.88 90 PRO A CA 1
ATOM 668 C C . PRO A 1 90 ? 20.002 -12.335 -49.323 1.00 73.88 90 PRO A C 1
ATOM 670 O O . PRO A 1 90 ? 20.513 -12.423 -50.434 1.00 73.88 90 PRO A O 1
ATOM 673 N N . GLN A 1 91 ? 20.596 -12.820 -48.229 1.00 78.12 91 GLN A N 1
ATOM 674 C CA . GLN A 1 91 ? 21.890 -13.513 -48.190 1.00 78.12 91 GLN A CA 1
ATOM 675 C C . GLN A 1 91 ? 21.780 -14.938 -47.614 1.00 78.12 91 GLN A C 1
ATOM 677 O O . GLN A 1 91 ? 22.792 -15.548 -47.286 1.00 78.12 91 GLN A O 1
ATOM 682 N N . GLY A 1 92 ? 20.561 -15.463 -47.434 1.00 77.00 92 GLY A N 1
ATOM 683 C CA . GLY A 1 92 ? 20.319 -16.769 -46.806 1.00 77.00 92 GLY A CA 1
ATOM 684 C C . GLY A 1 92 ? 20.620 -16.820 -45.302 1.00 77.00 92 GLY A C 1
ATOM 685 O O . GLY A 1 92 ? 20.491 -17.875 -44.684 1.00 77.00 92 GLY A O 1
ATOM 686 N N . VAL A 1 93 ? 21.035 -15.699 -44.702 1.00 77.81 93 VAL A N 1
ATOM 687 C CA . VAL A 1 93 ? 21.427 -15.593 -43.295 1.00 77.81 93 VAL A CA 1
ATOM 688 C C . VAL A 1 93 ? 20.871 -14.298 -42.704 1.00 77.81 93 VAL A C 1
ATOM 690 O O . VAL A 1 93 ? 20.987 -13.229 -43.305 1.00 77.81 93 VAL A O 1
ATOM 693 N N . ARG A 1 94 ? 20.278 -14.390 -41.512 1.00 81.81 94 ARG A N 1
ATOM 694 C CA . ARG A 1 94 ? 19.788 -13.272 -40.704 1.00 81.81 94 ARG A CA 1
ATOM 695 C C . ARG A 1 94 ? 20.562 -13.207 -39.395 1.00 81.81 94 ARG A C 1
ATOM 697 O O . ARG A 1 94 ? 20.755 -14.215 -38.722 1.00 81.81 94 ARG A O 1
ATOM 704 N N . GLN A 1 95 ? 20.982 -12.010 -39.011 1.00 78.38 95 GLN A N 1
ATOM 705 C CA . GLN A 1 95 ? 21.573 -11.775 -37.701 1.00 78.38 95 GLN A CA 1
ATOM 706 C C . GLN A 1 95 ? 20.453 -11.675 -36.658 1.00 78.38 95 GLN A C 1
ATOM 708 O O . GLN A 1 95 ? 19.598 -10.792 -36.740 1.00 78.38 95 GLN A O 1
ATOM 713 N N . GLU A 1 96 ? 20.442 -12.578 -35.685 1.00 79.50 96 GLU A N 1
ATOM 714 C CA . GLU A 1 96 ? 19.461 -12.601 -34.605 1.00 79.50 96 GLU A CA 1
ATOM 715 C C . GLU A 1 96 ? 20.151 -12.376 -33.262 1.00 79.50 96 GLU A C 1
ATOM 717 O O . GLU A 1 96 ? 21.165 -12.996 -32.945 1.00 79.50 96 GLU A O 1
ATOM 722 N N . ARG A 1 97 ? 19.608 -11.456 -32.458 1.00 69.00 97 ARG A N 1
ATOM 723 C CA . ARG A 1 97 ? 20.075 -11.250 -31.088 1.00 69.00 97 ARG A CA 1
ATOM 724 C C . ARG A 1 97 ? 19.342 -12.219 -30.176 1.00 69.00 97 ARG A C 1
ATOM 726 O O . ARG A 1 97 ? 18.153 -12.037 -29.927 1.00 69.00 97 ARG A O 1
ATOM 733 N N . VAL A 1 98 ? 20.066 -13.194 -29.643 1.00 69.06 98 VAL A N 1
ATOM 734 C CA . VAL A 1 98 ? 19.553 -14.162 -28.669 1.00 69.06 98 VAL A CA 1
ATOM 735 C C . VAL A 1 98 ? 20.175 -13.898 -27.295 1.00 69.06 98 VAL A C 1
ATOM 737 O O . VAL A 1 98 ? 21.309 -13.422 -27.219 1.00 69.06 98 VAL A O 1
ATOM 740 N N . PRO A 1 99 ? 19.466 -14.149 -26.185 1.00 65.56 99 PRO A N 1
ATOM 741 C CA . PRO A 1 99 ? 20.049 -14.016 -24.854 1.00 65.56 99 PRO A CA 1
ATOM 742 C C . PRO A 1 99 ? 21.237 -14.976 -24.693 1.00 65.56 99 PRO A C 1
ATOM 744 O O . PRO A 1 99 ? 21.130 -16.145 -25.049 1.00 65.56 99 PRO A O 1
ATOM 747 N N . LEU A 1 100 ? 22.353 -14.505 -24.125 1.00 63.16 100 LEU A N 1
ATOM 748 C CA . LEU A 1 100 ? 23.525 -15.334 -23.792 1.00 63.16 100 LEU A CA 1
ATOM 749 C C . LEU A 1 100 ? 23.190 -16.387 -22.710 1.00 63.16 100 LEU A C 1
ATOM 751 O O . LEU A 1 100 ? 23.898 -17.376 -22.555 1.00 63.16 100 LEU A O 1
ATOM 755 N N . GLY A 1 101 ? 22.094 -16.176 -21.975 1.00 62.91 101 GLY A N 1
ATOM 756 C CA . GLY A 1 101 ? 21.505 -17.114 -21.026 1.00 62.91 101 GLY A CA 1
ATOM 757 C C . GLY A 1 101 ? 20.122 -16.646 -20.567 1.00 62.91 101 GLY A C 1
ATOM 758 O O . GLY A 1 101 ? 19.805 -15.452 -20.603 1.00 62.91 101 GLY A O 1
ATOM 759 N N . GLU A 1 102 ? 19.277 -17.584 -20.142 1.00 62.84 102 GLU A N 1
ATOM 760 C CA . GLU A 1 102 ? 18.000 -17.265 -19.501 1.00 62.84 102 GLU A CA 1
ATOM 761 C C . GLU A 1 102 ? 18.228 -16.780 -18.062 1.00 62.84 102 GLU A C 1
ATOM 763 O O . GLU A 1 102 ? 19.123 -17.248 -17.365 1.00 62.84 102 GLU A O 1
ATOM 768 N N . GLY A 1 103 ? 17.429 -15.809 -17.610 1.00 65.44 103 GLY A N 1
ATOM 769 C CA . GLY A 1 103 ? 17.462 -15.349 -16.216 1.00 65.44 103 GLY A CA 1
ATOM 770 C C . GLY A 1 103 ? 18.702 -14.551 -15.791 1.00 65.44 103 GLY A C 1
ATOM 771 O O . GLY A 1 103 ? 18.872 -14.328 -14.598 1.00 65.44 103 GLY A O 1
ATOM 772 N N . VAL A 1 104 ? 19.552 -14.100 -16.723 1.00 75.19 104 VAL A N 1
ATOM 773 C CA . VAL A 1 104 ? 20.700 -13.229 -16.416 1.00 75.19 104 VAL A CA 1
ATOM 774 C C . VAL A 1 104 ? 20.455 -11.827 -16.966 1.00 75.19 104 VAL A C 1
ATOM 776 O O . VAL A 1 104 ? 20.478 -11.602 -18.180 1.00 75.19 104 VAL A O 1
ATOM 779 N N . ALA A 1 105 ? 20.223 -10.874 -16.069 1.00 87.19 105 ALA A N 1
ATOM 780 C CA . ALA A 1 105 ? 20.156 -9.457 -16.395 1.00 87.19 105 ALA A CA 1
ATOM 781 C C . ALA A 1 105 ? 21.148 -8.649 -15.554 1.00 87.19 105 ALA A C 1
ATOM 783 O O . ALA A 1 105 ? 21.613 -9.110 -14.511 1.00 87.19 105 ALA A O 1
ATOM 784 N N . TRP A 1 106 ? 21.466 -7.445 -16.030 1.00 88.50 106 TRP A N 1
ATOM 785 C CA . TRP A 1 106 ? 22.479 -6.582 -15.434 1.00 88.50 106 TRP A CA 1
ATOM 786 C C . TRP A 1 106 ? 21.905 -5.221 -15.056 1.00 88.50 106 TRP A C 1
ATOM 788 O O . TRP A 1 106 ? 21.113 -4.634 -15.804 1.00 88.50 106 TRP A O 1
ATOM 798 N N . ALA A 1 107 ? 22.361 -4.710 -13.918 1.00 90.69 107 ALA A N 1
ATOM 799 C CA . ALA A 1 107 ? 22.183 -3.327 -13.505 1.00 90.69 107 ALA A CA 1
ATOM 800 C C . ALA A 1 107 ? 23.538 -2.709 -13.132 1.00 90.69 107 ALA A C 1
ATOM 802 O O . ALA A 1 107 ? 24.363 -3.387 -12.528 1.00 90.69 107 ALA A O 1
ATOM 803 N N . ILE A 1 108 ? 23.773 -1.442 -13.469 1.00 91.12 108 ILE A N 1
ATOM 804 C CA . ILE A 1 108 ? 24.923 -0.678 -12.958 1.00 91.12 108 ILE A CA 1
ATOM 805 C C . ILE A 1 108 ? 24.646 -0.335 -11.497 1.00 91.12 108 ILE A C 1
ATOM 807 O O . ILE A 1 108 ? 23.531 0.069 -11.167 1.00 91.12 108 ILE A O 1
ATOM 811 N N . LEU A 1 109 ? 25.636 -0.516 -10.625 1.00 91.62 109 LEU A N 1
ATOM 812 C CA . LEU A 1 109 ? 25.518 -0.223 -9.198 1.00 91.62 109 LEU A CA 1
ATOM 813 C C . LEU A 1 109 ? 25.245 1.273 -8.972 1.00 91.62 109 LEU A C 1
ATOM 815 O O . LEU A 1 109 ? 25.845 2.124 -9.624 1.00 91.62 109 LEU A O 1
ATOM 819 N N . SER A 1 110 ? 24.370 1.609 -8.020 1.00 91.19 110 SER A N 1
ATOM 820 C CA . SER A 1 110 ? 24.026 3.008 -7.719 1.00 91.19 110 SER A CA 1
ATOM 821 C C . SER A 1 110 ? 25.226 3.870 -7.324 1.00 91.19 110 SER A C 1
ATOM 823 O O . SER A 1 110 ? 25.188 5.071 -7.549 1.00 91.19 110 SER A O 1
ATOM 825 N N . ASP A 1 111 ? 26.285 3.285 -6.763 1.00 88.75 111 ASP A N 1
ATOM 826 C CA . A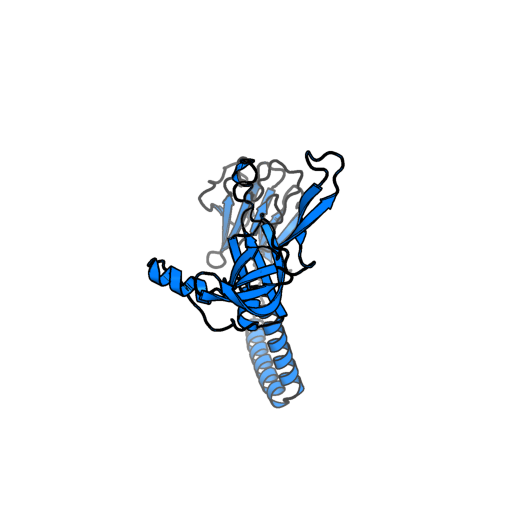SP A 1 111 ? 27.503 4.011 -6.377 1.00 88.75 111 ASP A CA 1
ATOM 827 C C . ASP A 1 111 ? 28.160 4.717 -7.573 1.00 88.75 111 ASP A C 1
ATOM 829 O O . ASP A 1 111 ? 28.674 5.823 -7.424 1.00 88.75 111 ASP A O 1
ATOM 833 N N . GLU A 1 112 ? 28.073 4.116 -8.761 1.00 87.00 112 GLU A N 1
ATOM 834 C CA . GLU A 1 112 ? 28.576 4.695 -10.014 1.00 87.00 112 GLU A CA 1
ATOM 835 C C . GLU A 1 112 ? 27.716 5.893 -10.446 1.00 87.00 112 GLU A C 1
ATOM 837 O O . GLU A 1 112 ? 28.218 6.892 -10.955 1.00 87.00 112 GLU A O 1
ATOM 842 N N . LEU A 1 113 ? 26.405 5.832 -10.175 1.00 85.81 113 LEU A N 1
ATOM 843 C CA . LEU A 1 113 ? 25.479 6.932 -10.441 1.00 85.81 113 LEU A CA 1
ATOM 844 C C . LEU A 1 113 ? 25.748 8.133 -9.527 1.00 85.81 113 LEU A C 1
ATOM 846 O O . LEU A 1 113 ? 25.599 9.267 -9.973 1.00 85.81 113 LEU A O 1
ATOM 850 N N . LEU A 1 114 ? 26.135 7.908 -8.265 1.00 87.62 114 LEU A N 1
ATOM 851 C CA . LEU A 1 114 ? 26.377 8.997 -7.310 1.00 87.62 114 LEU A CA 1
ATOM 852 C C . LEU A 1 114 ? 27.454 9.966 -7.812 1.00 87.62 114 LEU A C 1
ATOM 854 O O . LEU A 1 114 ? 27.281 11.174 -7.687 1.00 87.62 114 LEU A O 1
ATOM 858 N N . VAL A 1 115 ? 28.510 9.444 -8.446 1.00 85.94 115 VAL A N 1
ATOM 859 C CA . VAL A 1 115 ? 29.597 10.251 -9.021 1.00 85.94 115 VAL A CA 1
ATOM 860 C C . VAL A 1 115 ? 29.074 11.195 -10.107 1.00 85.94 115 VAL A C 1
ATOM 862 O O . VAL A 1 115 ? 29.420 12.377 -10.130 1.00 85.94 115 VAL A O 1
ATOM 865 N N . GLU A 1 116 ? 28.205 10.698 -10.989 1.00 85.12 116 GLU A N 1
ATOM 866 C CA . GLU A 1 116 ? 27.608 11.511 -12.053 1.00 85.12 116 GLU A CA 1
ATOM 867 C C . GLU A 1 116 ? 26.534 12.475 -11.528 1.00 85.12 116 GLU A C 1
ATOM 869 O O . GLU A 1 116 ? 26.435 13.603 -12.009 1.00 85.12 116 GLU A O 1
ATOM 874 N N . LEU A 1 117 ? 25.766 12.095 -10.501 1.00 88.88 117 LEU A N 1
ATOM 875 C CA . LEU A 1 117 ? 24.819 13.006 -9.846 1.00 88.88 117 LEU A CA 1
ATOM 876 C C . LEU A 1 117 ? 25.539 14.181 -9.177 1.00 88.88 117 LEU A C 1
ATOM 878 O O . LEU A 1 117 ? 25.112 15.324 -9.354 1.00 88.88 117 LEU A O 1
ATOM 882 N N . ASP A 1 118 ? 26.645 13.916 -8.477 1.00 90.31 118 ASP A N 1
ATOM 883 C CA . ASP A 1 118 ? 27.506 14.950 -7.896 1.00 90.31 118 ASP A CA 1
ATOM 884 C C . ASP A 1 118 ? 28.073 15.868 -8.988 1.00 90.31 118 ASP A C 1
ATOM 886 O O . ASP A 1 118 ? 27.976 17.093 -8.892 1.00 90.31 118 ASP A O 1
ATOM 890 N N . ARG A 1 119 ? 28.600 15.293 -10.079 1.00 91.25 119 ARG A N 1
ATOM 891 C CA . ARG A 1 119 ? 29.133 16.052 -11.222 1.00 91.25 119 ARG A CA 1
ATOM 892 C C . ARG A 1 119 ? 28.081 16.967 -11.856 1.00 91.25 119 ARG A C 1
ATOM 894 O O . ARG A 1 119 ? 28.381 18.107 -12.220 1.00 91.25 119 ARG A O 1
ATOM 901 N N . LEU A 1 120 ? 26.849 16.480 -11.986 1.00 93.31 120 LEU A N 1
ATOM 902 C CA . LEU A 1 120 ? 25.720 17.217 -12.555 1.00 93.31 120 LEU A CA 1
ATOM 903 C C . LEU A 1 120 ? 25.018 18.138 -11.546 1.00 93.31 120 LEU A C 1
ATOM 905 O O . LEU A 1 120 ? 24.071 18.824 -11.923 1.00 93.31 120 LEU A O 1
ATOM 909 N N . HIS A 1 121 ? 25.488 18.194 -10.295 1.00 92.06 121 HIS A N 1
ATOM 910 C CA . HIS A 1 121 ? 24.891 18.979 -9.212 1.00 92.06 121 HIS A CA 1
ATOM 911 C C . HIS A 1 121 ? 23.406 18.647 -8.978 1.00 92.06 121 HIS A C 1
ATOM 913 O O . HIS A 1 121 ? 22.590 19.523 -8.680 1.00 92.06 121 HIS A O 1
ATOM 919 N N . LEU A 1 122 ? 23.041 17.372 -9.129 1.00 91.00 122 LEU A N 1
ATOM 920 C CA . LEU A 1 122 ? 21.683 16.896 -8.898 1.00 91.00 122 LEU A CA 1
ATOM 921 C C . LEU A 1 122 ? 21.513 16.484 -7.429 1.00 91.00 122 LEU A C 1
ATOM 923 O O . LEU A 1 122 ? 22.327 15.722 -6.913 1.00 91.00 122 LEU A O 1
ATOM 927 N N . PRO A 1 123 ? 20.460 16.949 -6.734 1.00 90.44 123 PRO A N 1
ATOM 928 C CA . PRO A 1 123 ? 20.252 16.612 -5.332 1.00 90.44 123 PRO A CA 1
ATOM 929 C C . PRO A 1 123 ? 19.877 15.135 -5.171 1.00 90.44 123 PRO A C 1
ATOM 931 O O . PRO A 1 123 ? 18.979 14.632 -5.847 1.00 90.44 123 PRO A O 1
ATOM 934 N N . PHE A 1 124 ? 20.511 14.457 -4.216 1.00 87.31 124 PHE A N 1
ATOM 935 C CA . PHE A 1 124 ? 20.177 13.083 -3.846 1.00 87.31 124 PHE A CA 1
ATOM 936 C C . PHE A 1 124 ? 20.299 12.855 -2.339 1.00 87.31 124 PHE A C 1
ATOM 938 O O . PHE A 1 124 ? 20.955 13.601 -1.615 1.00 87.31 124 PHE A O 1
ATOM 945 N N . ILE A 1 125 ? 19.656 11.786 -1.868 1.00 87.38 125 ILE A N 1
ATOM 946 C CA . ILE A 1 125 ? 19.782 11.292 -0.498 1.00 87.38 125 ILE A CA 1
ATOM 947 C C . ILE A 1 125 ? 20.396 9.899 -0.584 1.00 87.38 125 ILE A C 1
ATOM 949 O O . ILE A 1 125 ? 19.745 8.958 -1.035 1.00 87.38 125 ILE A O 1
ATOM 953 N N . ALA A 1 126 ? 21.648 9.768 -0.154 1.00 85.75 126 ALA A N 1
ATOM 954 C CA . ALA A 1 126 ? 22.321 8.480 -0.072 1.00 85.75 126 ALA A CA 1
ATOM 955 C C . ALA A 1 126 ? 22.187 7.901 1.338 1.00 85.75 126 ALA A C 1
ATOM 957 O O . ALA A 1 126 ? 22.445 8.576 2.335 1.00 85.75 126 ALA A O 1
ATOM 958 N N . THR A 1 127 ? 21.829 6.623 1.422 1.00 82.44 127 THR A N 1
ATOM 959 C CA . THR A 1 127 ? 21.877 5.858 2.667 1.00 82.44 127 THR A CA 1
ATOM 960 C C . THR A 1 127 ? 22.721 4.613 2.456 1.00 82.44 127 THR A C 1
ATOM 962 O O . THR A 1 127 ? 22.564 3.910 1.463 1.00 82.44 127 THR A O 1
ATOM 965 N N . ARG A 1 128 ? 23.649 4.356 3.380 1.00 75.38 128 ARG A N 1
ATOM 966 C CA . ARG A 1 128 ? 24.562 3.200 3.322 1.00 75.38 128 ARG A CA 1
ATOM 967 C C . ARG A 1 128 ? 24.133 2.055 4.238 1.00 75.38 128 ARG A C 1
ATOM 969 O O . ARG A 1 128 ? 24.783 1.016 4.265 1.00 75.38 128 ARG A O 1
ATOM 976 N N . SER A 1 129 ? 23.046 2.243 4.983 1.00 74.69 129 SER A N 1
ATOM 977 C CA . SER A 1 129 ? 22.564 1.278 5.967 1.00 74.69 129 SER A CA 1
ATOM 978 C C . SER A 1 129 ? 21.254 0.660 5.503 1.00 74.69 129 SER A C 1
ATOM 980 O O . SER A 1 129 ? 20.310 1.377 5.157 1.00 74.69 129 SER A O 1
ATOM 982 N N . LYS A 1 130 ? 21.177 -0.676 5.556 1.00 70.00 130 LYS A N 1
ATOM 983 C CA . LYS A 1 130 ? 19.908 -1.390 5.399 1.00 70.00 130 LYS A CA 1
ATOM 984 C C . LYS A 1 130 ? 18.950 -0.932 6.508 1.00 70.00 130 LYS A C 1
ATOM 986 O O . LYS A 1 130 ? 19.347 -0.940 7.677 1.00 70.00 130 LYS A O 1
ATOM 991 N N . PRO A 1 131 ? 17.714 -0.519 6.179 1.00 73.94 131 PRO A N 1
ATOM 992 C CA . PRO A 1 131 ? 16.706 -0.242 7.191 1.00 73.94 131 PRO A CA 1
ATOM 993 C C . PRO A 1 131 ? 16.509 -1.466 8.087 1.00 73.94 131 PRO A C 1
ATOM 995 O O . PRO A 1 131 ? 16.544 -2.604 7.618 1.00 73.94 131 PRO A O 1
ATOM 998 N N . ASN A 1 132 ? 16.280 -1.244 9.382 1.00 79.44 132 ASN A N 1
ATOM 999 C CA . ASN A 1 132 ? 15.945 -2.337 10.290 1.00 79.44 132 ASN A CA 1
ATOM 1000 C C . ASN A 1 132 ? 14.674 -3.028 9.786 1.00 79.44 132 ASN A C 1
ATOM 1002 O O . ASN A 1 132 ? 13.640 -2.373 9.677 1.00 79.44 132 ASN A O 1
ATOM 1006 N N . VAL A 1 133 ? 14.733 -4.340 9.533 1.00 77.69 133 VAL A N 1
ATOM 1007 C CA . VAL A 1 133 ? 13.599 -5.123 8.999 1.00 77.69 133 VAL A CA 1
ATOM 1008 C C . VAL A 1 133 ? 12.348 -4.929 9.857 1.00 77.69 133 VAL A C 1
ATOM 1010 O O . VAL A 1 133 ? 11.269 -4.686 9.333 1.00 77.69 133 VAL A O 1
ATOM 1013 N N . PHE A 1 134 ? 12.504 -4.912 11.183 1.00 77.00 134 PHE A N 1
ATOM 1014 C CA . PHE A 1 134 ? 11.407 -4.617 12.107 1.00 77.00 134 PHE A CA 1
ATOM 1015 C C . PHE A 1 134 ? 10.841 -3.206 11.951 1.00 77.00 134 PHE A C 1
ATOM 1017 O O . PHE A 1 134 ? 9.633 -3.035 12.022 1.00 77.00 134 PHE A O 1
ATOM 1024 N N . ALA A 1 135 ? 11.687 -2.197 11.735 1.00 75.88 135 ALA A N 1
ATOM 1025 C CA . ALA A 1 135 ? 11.224 -0.826 11.532 1.00 75.88 135 ALA A CA 1
ATOM 1026 C C . ALA A 1 135 ? 10.521 -0.669 10.174 1.00 75.88 135 ALA A C 1
ATOM 1028 O O . ALA A 1 135 ? 9.499 0.009 10.087 1.00 75.88 135 ALA A O 1
ATOM 1029 N N . ALA A 1 136 ? 11.035 -1.328 9.134 1.00 73.62 136 ALA A N 1
ATOM 1030 C CA . ALA A 1 136 ? 10.430 -1.349 7.808 1.00 73.62 136 ALA A CA 1
ATOM 1031 C C . ALA A 1 136 ? 9.068 -2.062 7.817 1.00 73.62 136 ALA A C 1
ATOM 1033 O O . ALA A 1 136 ? 8.086 -1.523 7.305 1.00 73.62 136 ALA A O 1
ATOM 1034 N N . GLU A 1 137 ? 8.979 -3.230 8.458 1.00 77.94 137 GLU A N 1
ATOM 1035 C CA . GLU A 1 137 ? 7.728 -3.983 8.566 1.00 77.94 137 GLU A CA 1
ATOM 1036 C C . GLU A 1 137 ? 6.728 -3.281 9.495 1.00 77.94 137 GLU A C 1
ATOM 1038 O O . GLU A 1 137 ? 5.538 -3.235 9.193 1.00 77.94 137 GLU A O 1
ATOM 1043 N N . PHE A 1 138 ? 7.194 -2.642 10.575 1.00 78.06 138 PHE A N 1
ATOM 1044 C CA . PHE A 1 138 ? 6.354 -1.788 11.420 1.00 78.06 138 PHE A CA 1
ATOM 1045 C C . PHE A 1 138 ? 5.753 -0.619 10.631 1.00 78.06 138 PHE A C 1
ATOM 1047 O O . PHE A 1 138 ? 4.573 -0.317 10.788 1.00 78.06 138 PHE A O 1
ATOM 1054 N N . GLY A 1 139 ? 6.535 0.006 9.744 1.00 75.12 139 GLY A N 1
ATOM 1055 C CA . GLY A 1 139 ? 6.042 1.041 8.836 1.00 75.12 139 GLY A CA 1
ATOM 1056 C C . GLY A 1 139 ? 5.010 0.522 7.827 1.00 75.12 139 GLY A C 1
ATOM 1057 O O . GLY A 1 139 ? 4.042 1.222 7.538 1.00 75.12 139 GLY A O 1
ATOM 1058 N N . ARG A 1 140 ? 5.175 -0.709 7.318 1.00 79.00 140 ARG A N 1
ATOM 1059 C CA . ARG A 1 140 ? 4.216 -1.345 6.393 1.00 79.00 140 ARG A CA 1
ATOM 1060 C C . ARG A 1 140 ? 2.926 -1.790 7.079 1.00 79.00 140 ARG A C 1
ATOM 1062 O O . ARG A 1 140 ? 1.854 -1.656 6.492 1.00 79.00 140 ARG A O 1
ATOM 1069 N N . GLN A 1 141 ? 3.017 -2.350 8.284 1.00 85.00 141 GLN A N 1
ATOM 1070 C CA . GLN A 1 141 ? 1.897 -2.984 8.986 1.00 85.00 141 GLN A CA 1
ATOM 1071 C C . GLN A 1 141 ? 1.760 -2.512 10.442 1.00 85.00 141 GLN A C 1
ATOM 1073 O O . GLN A 1 141 ? 1.747 -3.337 11.362 1.00 85.00 141 GLN A O 1
ATOM 1078 N N . PRO A 1 142 ? 1.578 -1.204 10.696 1.00 84.12 142 PRO A N 1
ATOM 1079 C CA . PRO A 1 142 ? 1.567 -0.673 12.059 1.00 84.12 142 PRO A CA 1
ATOM 1080 C C . PRO A 1 142 ? 0.463 -1.304 12.922 1.00 84.12 142 PRO A C 1
ATOM 1082 O O . PRO A 1 142 ? 0.674 -1.581 14.099 1.00 84.12 142 PRO A O 1
ATOM 1085 N N . VAL A 1 143 ? -0.692 -1.611 12.321 1.00 89.38 143 VAL A N 1
ATOM 1086 C CA . VAL A 1 143 ? -1.842 -2.228 13.004 1.00 89.38 143 VAL A CA 1
ATOM 1087 C C . VAL A 1 143 ? -1.544 -3.654 13.484 1.00 89.38 143 VAL A C 1
ATOM 1089 O O . VAL A 1 143 ? -1.987 -4.047 14.558 1.00 89.38 143 VAL A O 1
ATOM 1092 N N . LEU A 1 144 ? -0.779 -4.449 12.731 1.00 88.69 144 LEU A N 1
ATOM 1093 C CA . LEU A 1 144 ? -0.458 -5.816 13.150 1.00 88.69 144 LEU A CA 1
ATOM 1094 C C . LEU A 1 144 ? 0.456 -5.808 14.382 1.00 88.69 144 LEU A C 1
ATOM 1096 O O . LEU A 1 144 ? 0.212 -6.529 15.352 1.00 88.69 144 LEU A O 1
ATOM 1100 N N . PHE A 1 145 ? 1.482 -4.954 14.374 1.00 88.00 145 PHE A N 1
ATOM 1101 C CA . PHE A 1 145 ? 2.421 -4.849 15.490 1.00 88.00 145 PHE A CA 1
ATOM 1102 C C . PHE A 1 145 ? 1.780 -4.277 16.757 1.00 88.00 145 PHE A C 1
ATOM 1104 O O . PHE A 1 145 ? 2.160 -4.691 17.853 1.00 88.00 145 PHE A O 1
ATOM 1111 N N . THR A 1 146 ? 0.783 -3.390 16.649 1.00 88.75 146 THR A N 1
ATOM 1112 C CA . THR A 1 146 ? 0.041 -2.921 17.832 1.00 88.75 146 THR A CA 1
ATOM 1113 C C . THR A 1 146 ? -0.770 -4.045 18.475 1.00 88.75 146 THR A C 1
ATOM 1115 O O . THR A 1 146 ? -0.743 -4.177 19.699 1.00 88.75 146 THR A O 1
ATOM 1118 N N . PHE A 1 147 ? -1.417 -4.912 17.688 1.00 94.00 147 PHE A N 1
ATOM 1119 C CA . PHE A 1 147 ? -2.105 -6.094 18.224 1.00 94.00 147 PHE A CA 1
ATOM 1120 C C . PHE A 1 147 ? -1.137 -7.096 18.866 1.00 94.00 147 PHE A C 1
ATOM 1122 O O . PHE A 1 147 ? -1.405 -7.597 19.961 1.00 94.00 147 PHE A O 1
ATOM 1129 N N . ILE A 1 148 ? 0.013 -7.358 18.238 1.00 93.50 148 ILE A N 1
ATOM 1130 C CA . ILE A 1 148 ? 1.050 -8.224 18.823 1.00 93.50 148 ILE A CA 1
ATOM 1131 C C . ILE A 1 148 ? 1.562 -7.636 20.150 1.00 93.50 148 ILE A C 1
ATOM 1133 O O . ILE A 1 148 ? 1.670 -8.348 21.147 1.00 93.50 148 ILE A O 1
ATOM 1137 N N . GLY A 1 149 ? 1.806 -6.325 20.210 1.00 92.31 149 GLY A N 1
ATOM 1138 C CA . GLY A 1 149 ? 2.190 -5.647 21.449 1.00 92.31 149 GLY A CA 1
ATOM 1139 C C . GLY A 1 149 ? 1.128 -5.773 22.548 1.00 92.31 149 GLY A C 1
ATOM 1140 O O . GLY A 1 149 ? 1.449 -6.149 23.677 1.00 92.31 149 GLY A O 1
ATOM 1141 N N . LEU A 1 150 ? -0.145 -5.526 22.220 1.00 95.88 150 LEU A N 1
ATOM 1142 C CA . LEU A 1 150 ? -1.260 -5.625 23.169 1.00 95.88 150 LEU A CA 1
ATOM 1143 C C . LEU A 1 150 ? -1.391 -7.043 23.744 1.00 95.88 150 LEU A C 1
ATOM 1145 O O . LEU A 1 150 ? -1.547 -7.223 24.953 1.00 95.88 150 LEU A O 1
ATOM 1149 N N . THR A 1 151 ? -1.299 -8.057 22.883 1.00 95.19 151 THR A N 1
ATOM 1150 C CA . THR A 1 151 ? -1.393 -9.463 23.296 1.00 95.19 151 THR A CA 1
ATOM 1151 C C . THR A 1 151 ? -0.225 -9.879 24.190 1.00 95.19 151 THR A C 1
ATOM 1153 O O . THR A 1 151 ? -0.458 -10.509 25.221 1.00 95.19 151 THR A O 1
ATOM 1156 N N . LEU A 1 152 ? 1.008 -9.459 23.887 1.00 96.44 152 LEU A N 1
ATOM 1157 C CA . LEU A 1 152 ? 2.171 -9.715 24.748 1.00 96.44 152 LEU A CA 1
ATOM 1158 C C . LEU A 1 152 ? 2.017 -9.088 26.139 1.00 96.44 152 LEU A C 1
ATOM 1160 O O . LEU A 1 152 ? 2.323 -9.736 27.141 1.00 96.44 152 LEU A O 1
ATOM 1164 N N . VAL A 1 153 ? 1.490 -7.862 26.224 1.00 95.56 153 VAL A N 1
ATOM 1165 C CA . VAL A 1 153 ? 1.213 -7.203 27.511 1.00 95.56 153 VAL A CA 1
ATOM 1166 C C . VAL A 1 153 ? 0.170 -7.984 28.313 1.00 95.56 153 VAL A C 1
ATOM 1168 O O . VAL A 1 153 ? 0.389 -8.252 29.496 1.00 95.56 153 VAL A O 1
ATOM 1171 N N . LEU A 1 154 ? -0.930 -8.408 27.684 1.00 94.88 154 LEU A N 1
ATOM 1172 C CA . LEU A 1 154 ? -1.966 -9.208 28.347 1.00 94.88 154 LEU A CA 1
ATOM 1173 C C . LEU A 1 154 ? -1.413 -10.534 28.886 1.00 94.88 154 LEU A C 1
ATOM 1175 O O . LEU A 1 154 ? -1.715 -10.914 30.019 1.00 94.88 154 LEU A O 1
ATOM 1179 N N . VAL A 1 155 ? -0.558 -11.207 28.114 1.00 95.06 155 VAL A N 1
ATOM 1180 C CA . VAL A 1 155 ? 0.102 -12.448 28.539 1.00 95.06 155 VAL A CA 1
ATOM 1181 C C . VAL A 1 155 ? 1.050 -12.191 29.710 1.00 95.06 155 VAL A C 1
ATOM 1183 O O . VAL A 1 155 ? 0.995 -12.922 30.698 1.00 95.06 155 VAL A O 1
ATOM 1186 N N . MET A 1 156 ? 1.869 -11.136 29.669 1.00 92.38 156 MET A N 1
ATOM 1187 C CA . MET A 1 156 ? 2.754 -10.791 30.790 1.00 92.38 156 MET A CA 1
ATOM 1188 C C . MET A 1 156 ? 1.975 -10.497 32.076 1.00 92.38 156 MET A C 1
ATOM 1190 O O . MET A 1 156 ? 2.374 -10.942 33.155 1.00 92.38 156 MET A O 1
ATOM 1194 N N . VAL A 1 157 ? 0.839 -9.800 31.976 1.00 88.88 157 VAL A N 1
ATOM 1195 C CA . VAL A 1 157 ? -0.051 -9.555 33.119 1.00 88.88 157 VAL A CA 1
ATOM 1196 C C . VAL A 1 157 ? -0.615 -10.873 33.654 1.00 88.88 157 VAL A C 1
ATOM 1198 O O . VAL A 1 157 ? -0.541 -11.120 34.859 1.00 88.88 157 VAL A O 1
ATOM 1201 N N . ALA A 1 158 ? -1.114 -11.753 32.782 1.00 87.38 158 ALA A N 1
ATOM 1202 C CA . ALA A 1 158 ? -1.639 -13.058 33.178 1.00 87.38 158 ALA A CA 1
ATOM 1203 C C . ALA A 1 158 ? -0.574 -13.931 33.867 1.00 87.38 158 ALA A C 1
ATOM 1205 O O . ALA A 1 158 ? -0.833 -14.515 34.921 1.00 87.38 158 ALA A O 1
ATOM 1206 N N . VAL A 1 159 ? 0.648 -13.971 33.330 1.00 89.56 159 VAL A N 1
ATOM 1207 C CA . VAL A 1 159 ? 1.774 -14.712 33.917 1.00 89.56 159 VAL A CA 1
ATOM 1208 C C . VAL A 1 159 ? 2.183 -14.115 35.265 1.00 89.56 159 VAL A C 1
ATOM 1210 O O . VAL A 1 159 ? 2.355 -14.854 36.234 1.00 89.56 159 VAL A O 1
ATOM 1213 N N . SER A 1 160 ? 2.260 -12.787 35.383 1.00 82.31 160 SER A N 1
ATOM 1214 C CA . SER A 1 160 ? 2.550 -12.108 36.655 1.00 82.31 160 SER A CA 1
ATOM 1215 C C . SER A 1 160 ? 1.502 -12.424 37.734 1.00 82.31 160 SER A C 1
ATOM 1217 O O . SER A 1 160 ? 1.848 -12.668 38.894 1.00 82.31 160 SER A O 1
ATOM 1219 N N . LEU A 1 161 ? 0.223 -12.516 37.350 1.00 79.94 161 LEU A N 1
ATOM 1220 C CA . LEU A 1 161 ? -0.871 -12.946 38.229 1.00 79.94 161 LEU A CA 1
ATOM 1221 C C . LEU A 1 161 ? -0.757 -14.418 38.648 1.00 79.94 161 LEU A C 1
ATOM 1223 O O . LEU A 1 161 ? -1.085 -14.775 39.787 1.00 79.94 161 LEU A O 1
ATOM 1227 N N . LEU A 1 162 ? -0.309 -15.284 37.739 1.00 79.25 162 LEU A N 1
ATOM 1228 C CA . LEU A 1 162 ? -0.131 -16.710 37.996 1.00 79.25 162 LEU A CA 1
ATOM 1229 C C . LEU A 1 162 ? 1.042 -16.971 38.946 1.00 79.25 162 LEU A C 1
ATOM 1231 O O . LEU A 1 162 ? 0.860 -17.710 39.915 1.00 79.25 162 LEU A O 1
ATOM 1235 N N . VAL A 1 163 ? 2.189 -16.330 38.711 1.00 83.81 163 VAL A N 1
ATOM 1236 C CA . VAL A 1 163 ? 3.460 -16.608 39.399 1.00 83.81 163 VAL A CA 1
ATOM 1237 C C . VAL A 1 163 ? 3.550 -15.926 40.764 1.00 83.81 163 VAL A C 1
ATOM 1239 O O . VAL A 1 163 ? 4.072 -16.507 41.716 1.00 83.81 163 VAL A O 1
ATOM 1242 N N . ASN A 1 164 ? 3.032 -14.706 40.908 1.00 79.69 164 ASN A N 1
ATOM 1243 C CA . ASN A 1 164 ? 3.400 -13.870 42.042 1.00 79.69 164 ASN A CA 1
ATOM 1244 C C . ASN A 1 164 ? 2.245 -13.730 43.055 1.00 79.69 164 ASN A C 1
ATOM 1246 O O . ASN A 1 164 ? 1.300 -12.956 42.878 1.00 79.69 164 ASN A O 1
ATOM 1250 N N . ARG A 1 165 ? 2.315 -14.490 44.165 1.00 66.00 165 ARG A N 1
ATOM 1251 C CA . ARG A 1 165 ? 1.274 -14.506 45.221 1.00 66.00 165 ARG A CA 1
ATOM 1252 C C . ARG A 1 165 ? 1.023 -13.120 45.838 1.00 66.00 165 ARG A C 1
ATOM 1254 O O . ARG A 1 165 ? -0.108 -12.841 46.226 1.00 66.00 165 ARG A O 1
ATOM 1261 N N . ARG A 1 166 ? 2.036 -12.241 45.881 1.00 65.56 166 ARG A N 1
ATOM 1262 C CA . ARG A 1 166 ? 1.907 -10.842 46.342 1.00 65.56 166 ARG A CA 1
ATOM 1263 C C . ARG A 1 166 ? 1.077 -9.980 45.383 1.00 65.56 166 ARG A C 1
ATOM 1265 O O . ARG A 1 166 ? 0.241 -9.216 45.852 1.00 65.56 166 ARG A O 1
ATOM 1272 N N . SER A 1 167 ? 1.220 -10.159 44.067 1.00 58.44 167 SER A N 1
ATOM 1273 C CA . SER A 1 167 ? 0.416 -9.454 43.053 1.00 58.44 167 SER A CA 1
ATOM 1274 C C . SER A 1 167 ? -1.069 -9.782 43.178 1.00 58.44 167 SER A C 1
ATOM 1276 O O . SER A 1 167 ? -1.912 -8.900 43.044 1.00 58.44 167 SER A O 1
ATOM 1278 N N . ARG A 1 168 ? -1.400 -11.038 43.517 1.00 61.84 168 ARG A N 1
ATOM 1279 C CA . ARG A 1 168 ? -2.786 -11.442 43.799 1.00 61.84 168 ARG A CA 1
ATOM 1280 C C . ARG A 1 168 ? -3.368 -10.726 45.015 1.00 61.84 168 ARG A C 1
ATOM 1282 O O . ARG A 1 168 ? -4.562 -10.467 45.012 1.00 61.84 168 ARG A O 1
ATOM 1289 N N . ILE A 1 169 ? -2.568 -10.432 46.042 1.00 62.28 169 ILE A N 1
ATOM 1290 C CA . ILE A 1 169 ? -3.033 -9.749 47.262 1.00 62.28 169 ILE A CA 1
ATOM 1291 C C . ILE A 1 169 ? -3.202 -8.254 46.996 1.00 62.28 169 ILE A C 1
ATOM 1293 O O . ILE A 1 169 ? -4.267 -7.724 47.270 1.00 62.28 169 ILE A O 1
ATOM 1297 N N . VAL A 1 170 ? -2.228 -7.603 46.355 1.00 65.38 170 VAL A N 1
ATOM 1298 C CA . VAL A 1 170 ? -2.322 -6.177 45.989 1.00 65.38 170 VAL A CA 1
ATOM 1299 C C . VAL A 1 170 ? -3.493 -5.919 45.040 1.00 65.38 170 VAL A C 1
ATOM 1301 O O . VAL A 1 170 ? -4.195 -4.925 45.189 1.00 65.38 170 VAL A O 1
ATOM 1304 N N . ILE A 1 171 ? -3.755 -6.827 44.095 1.00 58.94 171 ILE A N 1
ATOM 1305 C CA . ILE A 1 171 ? -4.914 -6.716 43.204 1.00 58.94 171 ILE A CA 1
ATOM 1306 C C . ILE A 1 171 ? -6.196 -7.119 43.920 1.00 58.94 171 ILE A C 1
ATOM 1308 O O . ILE A 1 171 ? -7.203 -6.476 43.682 1.00 58.94 171 ILE A O 1
ATOM 1312 N N . LYS A 1 172 ? -6.200 -8.099 44.833 1.00 60.56 172 LYS A N 1
ATOM 1313 C CA . LYS A 1 172 ? -7.376 -8.345 45.682 1.00 60.56 172 LYS A CA 1
ATOM 1314 C C . LYS A 1 172 ? -7.720 -7.120 46.516 1.00 60.56 172 LYS A C 1
ATOM 1316 O O . LYS A 1 172 ? -8.896 -6.811 46.552 1.00 60.56 172 LYS A O 1
ATOM 1321 N N . ASP A 1 173 ? -6.734 -6.412 47.063 1.00 62.00 173 ASP A N 1
ATOM 1322 C CA . ASP A 1 173 ? -6.900 -5.177 47.836 1.00 62.00 173 ASP A CA 1
ATOM 1323 C C . ASP A 1 173 ? -7.284 -3.975 46.962 1.00 62.00 173 ASP A C 1
ATOM 1325 O O . ASP A 1 173 ? -8.086 -3.142 47.372 1.00 62.00 173 ASP A O 1
ATOM 1329 N N . ALA A 1 174 ? -6.762 -3.873 45.737 1.00 59.72 174 ALA A N 1
ATOM 1330 C CA . ALA A 1 174 ? -7.169 -2.852 44.770 1.00 59.72 174 ALA A CA 1
ATOM 1331 C C . ALA A 1 174 ? -8.559 -3.139 44.180 1.00 59.72 174 ALA A C 1
ATOM 1333 O O . ALA A 1 174 ? -9.316 -2.213 43.912 1.00 59.72 174 ALA A O 1
ATOM 1334 N N . VAL A 1 175 ? -8.922 -4.414 44.024 1.00 59.31 175 VAL A N 1
ATOM 1335 C CA . VAL A 1 175 ? -10.248 -4.870 43.605 1.00 59.31 175 VAL A CA 1
ATOM 1336 C C . VAL A 1 175 ? -11.231 -4.765 44.759 1.00 59.31 175 VAL A C 1
ATOM 1338 O O . VAL A 1 175 ? -12.351 -4.381 44.488 1.00 59.31 175 VAL A O 1
ATOM 1341 N N . THR A 1 176 ? -10.877 -5.018 46.023 1.00 61.72 176 THR A N 1
ATOM 1342 C CA . THR A 1 176 ? -11.769 -4.768 47.170 1.00 61.72 176 THR A CA 1
ATOM 1343 C C . THR A 1 176 ? -11.883 -3.289 47.478 1.00 61.72 176 THR A C 1
ATOM 1345 O O . THR A 1 176 ? -12.995 -2.855 47.709 1.00 61.72 176 THR A O 1
ATOM 1348 N N . ARG A 1 177 ? -10.826 -2.473 47.368 1.00 57.50 177 ARG A N 1
ATOM 1349 C CA . ARG A 1 177 ? -10.958 -1.003 47.423 1.00 57.50 177 ARG A CA 1
ATOM 1350 C C . ARG A 1 177 ? -11.734 -0.456 46.230 1.00 57.50 177 ARG A C 1
ATOM 1352 O O . ARG A 1 177 ? -12.560 0.425 46.407 1.00 57.50 177 ARG A O 1
ATOM 1359 N N . GLY A 1 178 ? -11.525 -0.997 45.032 1.00 56.03 178 GLY A N 1
ATOM 1360 C CA . GLY A 1 178 ? -12.312 -0.670 43.843 1.00 56.03 178 GLY A CA 1
ATOM 1361 C C . GLY A 1 178 ? -13.768 -1.106 43.986 1.00 56.03 178 GLY A C 1
ATOM 1362 O O . GLY A 1 178 ? -14.661 -0.365 43.600 1.00 56.03 178 GLY A O 1
ATOM 1363 N N . ARG A 1 179 ? -14.016 -2.262 44.612 1.00 53.09 179 ARG A N 1
ATOM 1364 C CA . ARG A 1 179 ? -15.342 -2.813 44.910 1.00 53.09 179 ARG A CA 1
ATOM 1365 C C . ARG A 1 179 ? -16.007 -2.086 46.071 1.00 53.09 179 ARG A C 1
ATOM 1367 O O . ARG A 1 179 ? -17.207 -1.941 45.988 1.00 53.09 179 ARG A O 1
ATOM 1374 N N . ASP A 1 180 ? -15.270 -1.570 47.052 1.00 51.62 180 ASP A N 1
ATOM 1375 C CA . ASP A 1 180 ? -15.766 -0.730 48.152 1.00 51.62 180 ASP A CA 1
ATOM 1376 C C . ASP A 1 180 ? -16.041 0.703 47.695 1.00 51.62 180 ASP A C 1
ATOM 1378 O O . ASP A 1 180 ? -17.013 1.316 48.122 1.00 51.62 180 ASP A O 1
ATOM 1382 N N . VAL A 1 181 ? -15.249 1.238 46.763 1.00 55.06 181 VAL A N 1
ATOM 1383 C CA . VAL A 1 181 ? -15.564 2.497 46.075 1.00 55.06 181 VAL A CA 1
ATOM 1384 C C . VAL A 1 181 ? -16.770 2.309 45.147 1.00 55.06 181 VAL A C 1
ATOM 1386 O O . VAL A 1 181 ? -17.647 3.173 45.140 1.00 55.06 181 VAL A O 1
ATOM 1389 N N . LEU A 1 182 ? -16.878 1.168 44.448 1.00 52.34 182 LEU A N 1
ATOM 1390 C CA . LEU A 1 182 ? -18.071 0.801 43.676 1.00 52.34 182 LEU A CA 1
ATOM 1391 C C . LEU A 1 182 ? -19.296 0.582 44.579 1.00 52.34 182 LEU A C 1
ATOM 1393 O O . LEU A 1 182 ? -20.353 1.107 44.269 1.00 52.34 182 LEU A O 1
ATOM 1397 N N . THR A 1 183 ? -19.203 -0.151 45.691 1.00 49.16 183 THR A N 1
ATOM 1398 C CA . THR A 1 183 ? -20.355 -0.454 46.564 1.00 49.16 183 THR A CA 1
ATOM 1399 C C . THR A 1 183 ? -20.779 0.762 47.372 1.00 49.16 183 THR A C 1
ATOM 1401 O O . THR A 1 183 ? -21.975 0.966 47.554 1.00 49.16 183 THR A O 1
ATOM 1404 N N . LYS A 1 184 ? -19.853 1.642 47.764 1.00 45.72 184 LYS A N 1
ATOM 1405 C CA . LYS A 1 184 ? -20.181 2.927 48.401 1.00 45.72 184 LYS A CA 1
ATOM 1406 C C . LYS A 1 184 ? -20.799 3.937 47.419 1.00 45.72 184 LYS A C 1
ATOM 1408 O O . LYS A 1 184 ? -21.528 4.815 47.863 1.00 45.72 184 LYS A O 1
ATOM 1413 N N . HIS A 1 185 ? -20.591 3.771 46.104 1.00 51.72 185 HIS A N 1
ATOM 1414 C CA . HIS A 1 185 ? -21.345 4.470 45.045 1.00 51.72 185 HIS A CA 1
ATOM 1415 C C . HIS A 1 185 ? -22.626 3.734 44.597 1.00 51.72 185 HIS A C 1
ATOM 1417 O O . HIS A 1 185 ? -23.435 4.317 43.880 1.00 51.72 185 HIS A O 1
ATOM 1423 N N . VAL A 1 186 ? -22.838 2.479 45.013 1.00 48.19 186 VAL A N 1
ATOM 1424 C CA . VAL A 1 186 ? -24.020 1.660 44.665 1.00 48.19 186 VAL A CA 1
ATOM 1425 C C . VAL A 1 186 ? -25.004 1.522 45.841 1.00 48.19 186 VAL A C 1
ATOM 1427 O O . VAL A 1 186 ? -26.154 1.147 45.640 1.00 48.19 186 VAL A O 1
ATOM 1430 N N . ALA A 1 187 ? -24.622 1.912 47.061 1.00 46.66 187 ALA A N 1
ATOM 1431 C CA . ALA A 1 187 ? -25.504 1.991 48.229 1.00 46.66 187 ALA A CA 1
ATOM 1432 C C . ALA A 1 187 ? -26.153 3.383 48.394 1.00 46.66 187 ALA A C 1
ATOM 1434 O O . ALA A 1 187 ? -26.165 3.975 49.468 1.00 46.66 187 ALA A O 1
ATOM 1435 N N . ALA A 1 188 ? -26.713 3.898 47.309 1.00 43.12 188 ALA A N 1
ATOM 1436 C CA . ALA A 1 188 ? -27.870 4.788 47.318 1.00 43.12 188 ALA A CA 1
ATOM 1437 C C . ALA A 1 188 ? -28.843 4.170 46.305 1.00 43.12 188 ALA A C 1
ATOM 1439 O O . ALA A 1 188 ? -28.361 3.588 45.333 1.00 43.12 188 ALA A O 1
ATOM 1440 N N . PRO A 1 189 ? -30.174 4.222 46.491 1.00 41.41 189 PRO A N 1
ATOM 1441 C CA . PRO A 1 189 ? -31.087 3.597 45.542 1.00 41.41 189 PRO A CA 1
ATOM 1442 C C . PRO A 1 189 ? -30.847 4.244 44.175 1.00 41.41 189 PRO A C 1
ATOM 1444 O O . PRO A 1 189 ? -31.168 5.415 43.964 1.00 41.41 189 PRO A O 1
ATOM 1447 N N . ALA A 1 190 ? -30.184 3.512 43.277 1.00 47.12 190 ALA A N 1
ATOM 1448 C CA . ALA A 1 190 ? -29.791 4.017 41.977 1.00 47.12 190 ALA A CA 1
ATOM 1449 C C . ALA A 1 190 ? -31.068 4.200 41.164 1.00 47.12 190 ALA A C 1
ATOM 1451 O O . ALA A 1 190 ? -31.626 3.256 40.609 1.00 47.12 190 ALA A O 1
ATOM 1452 N N . LYS A 1 191 ? -31.556 5.439 41.126 1.00 48.16 191 LYS A N 1
ATOM 1453 C CA . LYS A 1 191 ? -32.519 5.894 40.129 1.00 48.16 191 LYS A CA 1
ATOM 1454 C C . LYS A 1 191 ? -31.948 5.468 38.773 1.00 48.16 191 LYS A C 1
ATOM 1456 O O . LYS A 1 191 ? -30.844 5.894 38.440 1.00 48.16 191 LYS A O 1
ATOM 1461 N N . ALA A 1 192 ? -32.648 4.585 38.060 1.00 52.94 192 ALA A N 1
ATOM 1462 C CA . ALA A 1 192 ? -32.181 3.977 36.816 1.00 52.94 192 ALA A CA 1
ATOM 1463 C C . ALA A 1 192 ? -31.523 5.029 35.906 1.00 52.94 192 ALA A C 1
ATOM 1465 O O . ALA A 1 192 ? -32.177 5.984 35.475 1.00 52.94 192 ALA A O 1
ATOM 1466 N N . ALA A 1 193 ? -30.213 4.900 35.674 1.00 65.38 193 ALA A N 1
ATOM 1467 C CA . ALA A 1 193 ? -29.475 5.852 34.855 1.00 65.38 193 ALA A CA 1
ATOM 1468 C C . ALA A 1 193 ? -30.007 5.780 33.417 1.00 65.38 193 ALA A C 1
ATOM 1470 O O . ALA A 1 193 ? -30.062 4.702 32.819 1.00 65.38 193 ALA A O 1
ATOM 1471 N N . LYS A 1 194 ? -30.447 6.926 32.890 1.00 80.31 194 LYS A N 1
ATOM 1472 C CA . LYS A 1 194 ? -30.939 7.043 31.516 1.00 80.31 194 LYS A CA 1
ATOM 1473 C C . LYS A 1 194 ? -29.760 7.101 30.540 1.00 80.31 194 LYS A C 1
ATOM 1475 O O . LYS A 1 194 ? -28.831 7.866 30.786 1.00 80.31 194 LYS A O 1
ATOM 1480 N N . TYR A 1 195 ? -29.810 6.354 29.440 1.00 86.56 195 TYR A N 1
ATOM 1481 C CA . TYR A 1 195 ? -28.801 6.342 28.376 1.00 86.56 195 TYR A CA 1
ATOM 1482 C C . TYR A 1 195 ? -29.402 6.795 27.029 1.00 86.56 195 TYR A C 1
ATOM 1484 O O . TYR A 1 195 ? -30.596 6.589 26.799 1.00 86.56 195 TYR A O 1
ATOM 1492 N N . PRO A 1 196 ? -28.619 7.463 26.161 1.00 91.19 196 PRO A N 1
ATOM 1493 C CA . PRO A 1 196 ? -29.095 7.969 24.876 1.00 91.19 196 PRO A CA 1
ATOM 1494 C C . PRO A 1 196 ? -29.276 6.833 23.866 1.00 91.19 196 PRO A C 1
ATOM 1496 O O . PRO A 1 196 ? -28.396 5.988 23.689 1.00 91.19 196 PRO A O 1
ATOM 1499 N N . VAL A 1 197 ? -30.399 6.841 23.160 1.00 92.50 197 VAL A N 1
ATOM 1500 C CA . VAL A 1 197 ? -30.726 5.854 22.130 1.00 92.50 197 VAL A CA 1
ATOM 1501 C C . VAL A 1 197 ? -31.274 6.523 20.877 1.00 92.50 197 VAL A C 1
ATOM 1503 O O . VAL A 1 197 ? -31.915 7.573 20.942 1.00 92.50 197 VAL A O 1
ATOM 1506 N N . LEU A 1 198 ? -31.043 5.883 19.737 1.00 94.12 198 LEU A N 1
ATOM 1507 C CA . LEU A 1 198 ? -31.695 6.169 18.469 1.00 94.12 198 LEU A CA 1
ATOM 1508 C C . LEU A 1 198 ? -32.697 5.049 18.179 1.00 94.12 198 LEU A C 1
ATOM 1510 O O . LEU A 1 198 ? -32.317 3.884 18.087 1.00 94.12 198 LEU A O 1
ATOM 1514 N N . ARG A 1 199 ? -33.973 5.391 18.035 1.00 94.12 199 ARG A N 1
ATOM 1515 C CA . ARG A 1 199 ? -35.051 4.441 17.745 1.00 94.12 199 ARG A CA 1
ATOM 1516 C C . ARG A 1 199 ? -35.481 4.583 16.298 1.00 94.12 199 ARG A C 1
ATOM 1518 O O . ARG A 1 199 ? -35.759 5.695 15.860 1.00 94.12 199 ARG A O 1
ATOM 1525 N N . GLY A 1 200 ? -35.564 3.483 15.560 1.00 94.19 200 GLY A N 1
ATOM 1526 C CA . GLY A 1 200 ? -36.219 3.486 14.257 1.00 94.19 200 GLY A CA 1
ATOM 1527 C C . GLY A 1 200 ? -37.734 3.436 14.435 1.00 94.19 200 GLY A C 1
ATOM 1528 O O . GLY A 1 200 ? -38.265 2.553 15.106 1.00 94.19 200 GLY A O 1
ATOM 1529 N N . ILE A 1 201 ? -38.434 4.404 13.851 1.00 94.44 201 ILE A N 1
ATOM 1530 C CA . ILE A 1 201 ? -39.895 4.512 13.923 1.00 94.44 201 ILE A CA 1
ATOM 1531 C C . ILE A 1 201 ? -40.531 3.799 12.730 1.00 94.44 201 ILE A C 1
ATOM 1533 O O . ILE A 1 201 ? -41.489 3.047 12.893 1.00 94.44 201 ILE A O 1
ATOM 1537 N N . THR A 1 202 ? -39.966 3.979 11.538 1.00 90.12 202 THR A N 1
ATOM 1538 C CA . THR A 1 202 ? -40.462 3.378 10.295 1.00 90.12 202 THR A CA 1
ATOM 1539 C C . THR A 1 202 ? -39.315 2.849 9.438 1.00 90.12 202 THR A C 1
ATOM 1541 O O . THR A 1 202 ? -38.150 3.201 9.632 1.00 90.12 202 THR A O 1
ATOM 1544 N N . GLY A 1 203 ? -39.661 2.012 8.459 1.00 90.69 203 GLY A N 1
ATOM 1545 C CA . GLY A 1 203 ? -38.710 1.485 7.488 1.00 90.69 203 GLY A CA 1
ATOM 1546 C C . GLY A 1 203 ? -37.944 0.265 8.007 1.00 90.69 203 GLY A C 1
ATOM 1547 O O . GLY A 1 203 ? -38.415 -0.415 8.920 1.00 90.69 203 GLY A O 1
ATOM 1548 N N . PRO A 1 204 ? -36.758 -0.026 7.445 1.00 89.06 204 PRO A N 1
ATOM 1549 C CA . PRO A 1 204 ? -36.000 -1.252 7.728 1.00 89.06 204 PRO A CA 1
ATOM 1550 C C . PRO A 1 204 ? -35.611 -1.442 9.200 1.00 89.06 204 PRO A C 1
ATOM 1552 O O . PRO A 1 204 ? -35.343 -2.558 9.631 1.00 89.06 204 PRO A O 1
ATOM 1555 N N . TYR A 1 205 ? -35.586 -0.349 9.965 1.00 91.06 205 TYR A N 1
ATOM 1556 C CA . TYR A 1 205 ? -35.194 -0.319 11.372 1.00 91.06 205 TYR A CA 1
ATOM 1557 C C . TYR A 1 205 ? -36.366 -0.027 12.316 1.00 91.06 205 TYR A C 1
ATOM 1559 O O . TYR A 1 205 ? -36.143 0.340 13.467 1.00 91.06 205 TYR A O 1
ATOM 1567 N N . ALA A 1 206 ? -37.614 -0.168 11.859 1.00 89.94 206 ALA A N 1
ATOM 1568 C CA . ALA A 1 206 ? -38.784 0.043 12.707 1.00 89.94 206 ALA A CA 1
ATOM 1569 C C . ALA A 1 206 ? -38.717 -0.823 13.980 1.00 89.94 206 ALA A C 1
ATOM 1571 O O . ALA A 1 206 ? -38.494 -2.031 13.913 1.00 89.94 206 ALA A O 1
ATOM 1572 N N . ASN A 1 207 ? -38.920 -0.195 15.140 1.00 88.62 207 ASN A N 1
ATOM 1573 C CA . ASN A 1 207 ? -38.804 -0.778 16.483 1.00 88.62 207 ASN A CA 1
ATOM 1574 C C . ASN A 1 207 ? -37.390 -1.224 16.899 1.00 88.62 207 ASN A C 1
ATOM 1576 O O . ASN A 1 207 ? -37.228 -1.784 17.983 1.00 88.62 207 ASN A O 1
ATOM 1580 N N . ALA A 1 208 ? -36.362 -0.970 16.087 1.00 89.75 208 ALA A N 1
ATOM 1581 C CA . ALA A 1 208 ? -34.983 -1.178 16.501 1.00 89.75 208 ALA A CA 1
ATOM 1582 C C . ALA A 1 208 ? -34.515 -0.005 17.371 1.00 89.75 208 ALA A C 1
ATOM 1584 O O . ALA A 1 208 ? -34.726 1.161 17.029 1.00 89.75 208 ALA A O 1
ATOM 1585 N N . THR A 1 209 ? -33.831 -0.317 18.469 1.00 90.00 209 THR A N 1
ATOM 1586 C CA . THR A 1 209 ? -33.222 0.670 19.366 1.00 90.00 209 THR A CA 1
ATOM 1587 C C . THR A 1 209 ? -31.711 0.497 19.333 1.00 90.00 209 THR A C 1
ATOM 1589 O O . THR A 1 209 ? -31.197 -0.565 19.680 1.00 90.00 209 THR A O 1
ATOM 1592 N N . LEU A 1 210 ? -30.999 1.545 18.926 1.00 88.94 210 LEU A N 1
ATOM 1593 C CA . LEU A 1 210 ? -29.544 1.575 18.855 1.00 88.94 210 LEU A CA 1
ATOM 1594 C C . LEU A 1 210 ? -28.981 2.498 19.948 1.00 88.94 210 LEU A C 1
ATOM 1596 O O . LEU A 1 210 ? -29.284 3.694 19.941 1.00 88.94 210 LEU A O 1
ATOM 1600 N N . PRO A 1 211 ? -28.154 1.991 20.875 1.00 89.69 211 PRO A N 1
ATOM 1601 C CA . PRO A 1 211 ? -27.451 2.831 21.840 1.00 89.69 211 PRO A CA 1
ATOM 1602 C C . PRO A 1 211 ? -26.488 3.809 21.156 1.00 89.69 211 PRO A C 1
ATOM 1604 O O . PRO A 1 211 ? -25.689 3.420 20.302 1.00 89.69 211 PRO A O 1
ATOM 1607 N N . LEU A 1 212 ? -26.527 5.082 21.556 1.00 86.62 212 LEU A N 1
ATOM 1608 C CA . LEU A 1 212 ? -25.594 6.117 21.094 1.00 86.62 212 LEU A CA 1
ATOM 1609 C C . LEU A 1 212 ? -24.359 6.163 22.013 1.00 86.62 212 LEU A C 1
ATOM 1611 O O . LEU A 1 212 ? -24.055 7.180 22.639 1.00 86.62 212 LEU A O 1
ATOM 1615 N N . ASP A 1 213 ? -23.667 5.024 22.112 1.00 71.25 213 ASP A N 1
ATOM 1616 C CA . ASP A 1 213 ? -22.472 4.854 22.954 1.00 71.25 213 ASP A CA 1
ATOM 1617 C C . ASP A 1 213 ? -21.195 5.391 22.284 1.00 71.25 213 ASP A C 1
ATOM 1619 O O . ASP A 1 213 ? -20.225 5.724 22.973 1.00 71.25 213 ASP A O 1
ATOM 1623 N N . ALA A 1 214 ? -21.213 5.488 20.949 1.00 63.88 214 ALA A N 1
ATOM 1624 C CA . ALA A 1 214 ? -20.149 6.040 20.115 1.00 63.88 214 ALA A CA 1
ATOM 1625 C C . ALA A 1 214 ? -20.221 7.576 20.034 1.00 63.88 214 ALA A C 1
ATOM 1627 O O . ALA A 1 214 ? -21.292 8.167 20.167 1.00 63.88 214 ALA A O 1
ATOM 1628 N N . GLU A 1 215 ? -19.084 8.228 19.769 1.00 73.75 215 GLU A N 1
ATOM 1629 C CA . GLU A 1 215 ? -19.012 9.694 19.649 1.00 73.75 215 GLU A CA 1
ATOM 1630 C C . GLU A 1 215 ? -19.895 10.246 18.519 1.00 73.75 215 GLU A C 1
ATOM 1632 O O . GLU A 1 215 ? -20.425 11.345 18.642 1.00 73.75 215 GLU A O 1
ATOM 1637 N N . GLN A 1 216 ? -20.091 9.497 17.431 1.00 85.62 216 GLN A N 1
ATOM 1638 C CA . GLN A 1 216 ? -20.955 9.869 16.310 1.00 85.62 216 GLN A CA 1
ATOM 1639 C C . GLN A 1 216 ? -21.402 8.608 15.564 1.00 85.62 216 GLN A C 1
ATOM 1641 O O . GLN A 1 216 ? -20.608 7.691 15.361 1.00 85.62 216 GLN A O 1
ATOM 1646 N N . ILE A 1 217 ? -22.662 8.571 15.130 1.00 92.44 217 ILE A N 1
ATOM 1647 C CA . ILE A 1 217 ? -23.209 7.526 14.260 1.00 92.44 217 ILE A CA 1
ATOM 1648 C C . ILE A 1 217 ? -23.524 8.142 12.904 1.00 92.44 217 ILE A C 1
ATOM 1650 O O . ILE A 1 217 ? -24.296 9.096 12.813 1.00 92.44 217 ILE A O 1
ATOM 1654 N N . ALA A 1 218 ? -22.938 7.591 11.845 1.00 93.56 218 ALA A N 1
ATOM 1655 C CA . ALA A 1 218 ? -23.287 7.917 10.472 1.00 93.56 218 ALA A CA 1
ATOM 1656 C C . ALA A 1 218 ? -24.369 6.961 9.952 1.00 93.56 218 ALA A C 1
ATOM 1658 O O . ALA A 1 218 ? -24.285 5.742 10.139 1.00 93.56 218 ALA A O 1
ATOM 1659 N N . ILE A 1 219 ? -25.374 7.538 9.295 1.00 94.56 219 ILE A N 1
ATOM 1660 C CA . ILE A 1 219 ? -26.515 6.842 8.707 1.00 94.56 219 ILE A CA 1
ATOM 1661 C C . ILE A 1 219 ? -26.480 7.045 7.194 1.00 94.56 219 ILE A C 1
ATOM 1663 O O . ILE A 1 219 ? -26.372 8.180 6.728 1.00 94.56 219 ILE A O 1
ATOM 1667 N N . GLY A 1 220 ? -26.588 5.978 6.408 1.00 93.62 220 GLY A N 1
ATOM 1668 C CA . GLY A 1 220 ? -26.535 6.069 4.948 1.00 93.62 220 GLY A CA 1
ATOM 1669 C C . GLY A 1 220 ? -26.471 4.707 4.276 1.00 93.62 220 GLY A C 1
ATOM 1670 O O . GLY A 1 220 ? -26.509 3.681 4.942 1.00 93.62 220 GLY A O 1
ATOM 1671 N N . ARG A 1 221 ? -26.411 4.682 2.946 1.00 93.56 221 ARG A N 1
ATOM 1672 C CA . ARG A 1 221 ? -26.485 3.437 2.160 1.00 93.56 221 ARG A CA 1
ATOM 1673 C C . ARG A 1 221 ? -25.159 2.672 2.038 1.00 93.56 221 ARG A C 1
ATOM 1675 O O . ARG A 1 221 ? -25.155 1.518 1.625 1.00 93.56 221 ARG A O 1
ATOM 1682 N N . ASP A 1 222 ? -24.028 3.302 2.353 1.00 91.31 222 ASP A N 1
ATOM 1683 C CA . ASP A 1 222 ? -22.693 2.716 2.185 1.00 91.31 222 ASP A CA 1
ATOM 1684 C C . ASP A 1 222 ? -22.129 2.194 3.515 1.00 91.31 222 ASP A C 1
ATOM 1686 O O . ASP A 1 222 ? -21.812 2.967 4.424 1.00 91.31 222 ASP A O 1
ATOM 1690 N N . ALA A 1 223 ? -21.967 0.871 3.604 1.00 90.50 223 ALA A N 1
ATOM 1691 C CA . ALA A 1 223 ? -21.460 0.180 4.789 1.00 90.50 223 ALA A CA 1
ATOM 1692 C C . ALA A 1 223 ? -20.003 0.519 5.140 1.00 90.50 223 ALA A C 1
ATOM 1694 O O . ALA A 1 223 ? -19.591 0.310 6.277 1.00 90.50 223 ALA A O 1
ATOM 1695 N N . SER A 1 224 ? -19.221 1.056 4.198 1.00 90.56 224 SER A N 1
ATOM 1696 C CA . SER A 1 224 ? -17.852 1.504 4.483 1.00 90.56 224 SER A CA 1
ATOM 1697 C C . SER A 1 224 ? -17.803 2.833 5.246 1.00 90.56 224 SER A C 1
ATOM 1699 O O . SER A 1 224 ? -16.791 3.147 5.869 1.00 90.56 224 SER A O 1
ATOM 1701 N N . MET A 1 225 ? -18.892 3.611 5.215 1.00 87.19 225 MET A N 1
ATOM 1702 C CA . MET A 1 225 ? -18.955 4.967 5.772 1.00 87.19 225 MET A CA 1
ATOM 1703 C C . MET A 1 225 ? -19.962 5.124 6.916 1.00 87.19 225 MET A C 1
ATOM 1705 O O . MET A 1 225 ? -19.884 6.110 7.651 1.00 87.19 225 MET A O 1
ATOM 1709 N N . CYS A 1 226 ? -20.912 4.195 7.059 1.00 91.06 226 CYS A N 1
ATOM 1710 C CA . CYS A 1 226 ? -22.040 4.313 7.982 1.00 91.06 226 CYS A CA 1
ATOM 1711 C C . CYS A 1 226 ? -22.108 3.136 8.957 1.00 91.06 226 CYS A C 1
ATOM 1713 O O . CYS A 1 226 ? -21.950 1.985 8.562 1.00 91.06 226 CYS A O 1
ATOM 1715 N N . GLN A 1 227 ? -22.392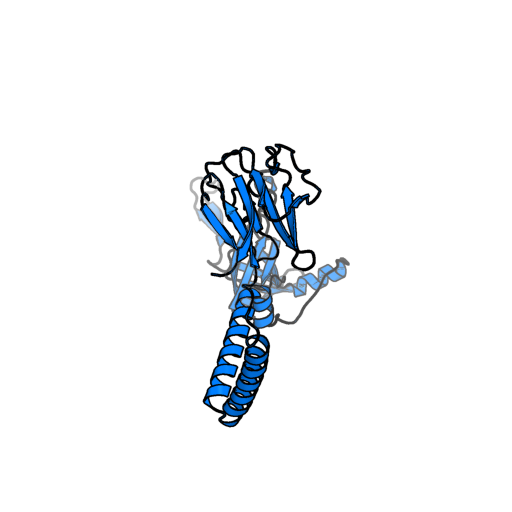 3.425 10.229 1.00 92.12 227 GLN A N 1
ATOM 1716 C CA . GLN A 1 227 ? -22.654 2.396 11.240 1.00 92.12 227 GLN A CA 1
ATOM 1717 C C . GLN A 1 227 ? -24.103 1.897 11.163 1.00 92.12 227 GLN A C 1
ATOM 1719 O O . GLN A 1 227 ? -24.360 0.732 11.455 1.00 92.12 227 GLN A O 1
ATOM 1724 N N . LEU A 1 228 ? -25.044 2.755 10.744 1.00 91.88 228 LEU A N 1
ATOM 1725 C CA . LEU A 1 228 ? -26.423 2.367 10.440 1.00 91.88 228 LEU A CA 1
ATOM 1726 C C . LEU A 1 228 ? -26.625 2.402 8.921 1.00 91.88 228 LEU A C 1
ATOM 1728 O O . LEU A 1 228 ? -26.657 3.473 8.310 1.00 91.88 228 LEU A O 1
ATOM 1732 N N . VAL A 1 229 ? -26.705 1.216 8.316 1.00 94.62 229 VAL A N 1
ATOM 1733 C CA . VAL A 1 229 ? -26.630 1.034 6.861 1.00 94.62 229 VAL A CA 1
ATOM 1734 C C . VAL A 1 229 ? -28.014 0.816 6.263 1.00 94.62 229 VAL A C 1
ATOM 1736 O O . VAL A 1 229 ? -28.664 -0.188 6.525 1.00 94.62 229 VAL A O 1
ATOM 1739 N N . MET A 1 230 ? -28.463 1.728 5.409 1.00 92.31 230 MET A N 1
ATOM 1740 C CA . MET A 1 230 ? -29.728 1.563 4.695 1.00 92.31 230 MET A CA 1
ATOM 1741 C C . MET A 1 230 ? -29.624 0.508 3.586 1.00 92.31 230 MET A C 1
ATOM 1743 O O . MET A 1 230 ? -28.547 0.343 3.006 1.00 92.31 230 MET A O 1
ATOM 1747 N N . PRO A 1 231 ? -30.739 -0.169 3.245 1.00 89.81 231 PRO A N 1
ATOM 1748 C CA . PRO A 1 231 ? -30.802 -1.094 2.120 1.00 89.81 231 PRO A CA 1
ATOM 1749 C C . PRO A 1 231 ? -30.254 -0.497 0.819 1.00 89.81 231 PRO A C 1
ATOM 1751 O O . PRO A 1 231 ? -30.416 0.692 0.531 1.00 89.81 231 PRO A O 1
ATOM 1754 N N . SER A 1 232 ? -29.577 -1.325 0.024 1.00 84.75 232 SER A N 1
ATOM 1755 C CA . SER A 1 232 ? -28.878 -0.887 -1.190 1.00 84.75 232 SER A CA 1
ATOM 1756 C C . SER A 1 232 ? -29.815 -0.397 -2.301 1.00 84.75 232 SER A C 1
ATOM 1758 O O . SER A 1 232 ? -29.372 0.377 -3.156 1.00 84.75 232 SER A O 1
ATOM 1760 N N . ASP A 1 233 ? -31.084 -0.803 -2.254 1.00 87.12 233 ASP A N 1
ATOM 1761 C CA . ASP A 1 233 ? -32.200 -0.412 -3.119 1.00 87.12 233 ASP A CA 1
ATOM 1762 C C . ASP A 1 233 ? -32.862 0.917 -2.712 1.00 87.12 233 ASP A C 1
ATOM 1764 O O . ASP A 1 233 ? -33.584 1.502 -3.515 1.00 87.12 233 ASP A O 1
ATOM 1768 N N . ALA A 1 234 ? -32.563 1.458 -1.524 1.00 88.62 234 ALA A N 1
ATOM 1769 C CA . ALA A 1 234 ? -33.018 2.780 -1.090 1.00 88.62 234 ALA A CA 1
ATOM 1770 C C . ALA A 1 234 ? -32.243 3.904 -1.809 1.00 88.62 234 ALA A C 1
ATOM 1772 O O . ALA A 1 234 ? -31.417 4.602 -1.216 1.00 88.62 234 ALA A O 1
ATOM 1773 N N . THR A 1 235 ? -32.487 4.080 -3.111 1.00 89.31 235 THR A N 1
ATOM 1774 C CA . THR A 1 235 ? -31.780 5.048 -3.973 1.00 89.31 235 THR A CA 1
ATOM 1775 C C . THR A 1 235 ? -31.926 6.494 -3.516 1.00 89.31 235 THR A C 1
ATOM 1777 O O . THR A 1 235 ? -31.038 7.305 -3.780 1.00 89.31 235 THR A O 1
ATOM 1780 N N . ASP A 1 236 ? -32.996 6.797 -2.783 1.00 91.81 236 ASP A N 1
ATOM 1781 C CA . ASP A 1 236 ? -33.259 8.128 -2.238 1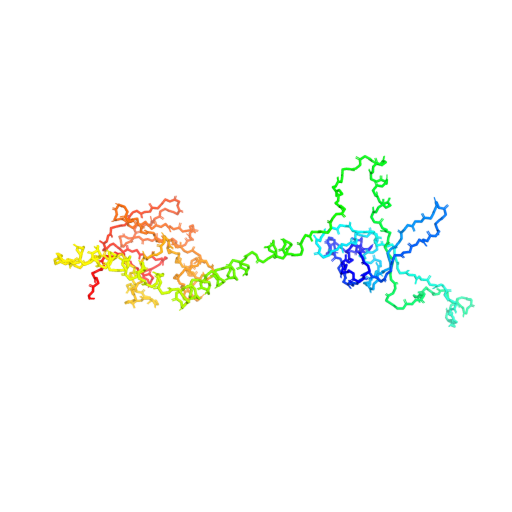.00 91.81 236 ASP A CA 1
ATOM 1782 C C . ASP A 1 236 ? -32.342 8.480 -1.056 1.00 91.81 236 ASP A C 1
ATOM 1784 O O . ASP A 1 236 ? -32.278 9.634 -0.625 1.00 91.81 236 ASP A O 1
ATOM 1788 N N . ILE A 1 237 ? -31.599 7.504 -0.531 1.00 93.31 237 ILE A N 1
ATOM 1789 C CA . ILE A 1 237 ? -30.667 7.695 0.570 1.00 93.31 237 ILE A CA 1
ATOM 1790 C C . ILE A 1 237 ? -29.234 7.824 0.036 1.00 93.31 237 ILE A C 1
ATOM 1792 O O . ILE A 1 237 ? -28.694 6.936 -0.634 1.00 93.31 237 ILE A O 1
ATOM 1796 N N . GLY A 1 238 ? -28.580 8.938 0.389 1.00 90.88 238 GLY A N 1
ATOM 1797 C CA . GLY A 1 238 ? -27.159 9.162 0.135 1.00 90.88 238 GLY A CA 1
ATOM 1798 C C . GLY A 1 238 ? -26.252 8.077 0.734 1.00 90.88 238 GLY A C 1
ATOM 1799 O O . GLY A 1 238 ? -26.586 7.417 1.718 1.00 90.88 238 GLY A O 1
ATOM 1800 N N . ARG A 1 239 ? -25.062 7.899 0.146 1.00 91.12 239 ARG A N 1
ATOM 1801 C CA . ARG A 1 239 ? -24.059 6.922 0.620 1.00 91.12 239 ARG A CA 1
ATOM 1802 C C . ARG A 1 239 ? -23.692 7.144 2.092 1.00 91.12 239 ARG A C 1
ATOM 1804 O O . ARG A 1 239 ? -23.655 6.191 2.859 1.00 91.12 239 ARG A O 1
ATOM 1811 N N . ARG A 1 240 ? -23.524 8.410 2.475 1.00 93.50 240 ARG A N 1
ATOM 1812 C CA . ARG A 1 240 ? -23.512 8.910 3.852 1.00 93.50 240 ARG A CA 1
ATOM 1813 C C . ARG A 1 240 ? -24.558 10.017 3.910 1.00 93.50 240 ARG A C 1
ATOM 1815 O O . ARG A 1 240 ? -24.381 11.027 3.241 1.00 93.50 240 ARG A O 1
ATOM 1822 N N . HIS A 1 241 ? -25.678 9.777 4.584 1.00 93.38 241 HIS A N 1
ATOM 1823 C CA . HIS A 1 241 ? -26.853 10.642 4.504 1.00 93.38 241 HIS A CA 1
ATOM 1824 C C . HIS A 1 241 ? -26.845 11.708 5.596 1.00 93.38 241 HIS A C 1
ATOM 1826 O O . HIS A 1 241 ? -26.861 12.900 5.318 1.00 93.38 241 HIS A O 1
ATOM 1832 N N . CYS A 1 242 ? -26.767 11.281 6.849 1.00 94.62 242 CYS A N 1
ATOM 1833 C CA . CYS A 1 242 ? -26.685 12.187 7.982 1.00 94.62 242 CYS A CA 1
ATOM 1834 C C . CYS A 1 242 ? -25.806 11.587 9.076 1.00 94.62 242 CYS A C 1
ATOM 1836 O O . CYS A 1 242 ? -25.454 10.403 9.050 1.00 94.62 242 CYS A O 1
ATOM 1838 N N . THR A 1 243 ? -25.472 12.401 10.069 1.00 94.06 243 THR A N 1
ATOM 1839 C CA . THR A 1 243 ? -24.836 11.932 11.295 1.00 94.06 243 THR A CA 1
ATOM 1840 C C . THR A 1 243 ? -25.624 12.361 12.518 1.00 94.06 243 THR A C 1
ATOM 1842 O O . THR A 1 243 ? -26.195 13.450 12.550 1.00 94.06 243 THR A O 1
ATOM 1845 N N . VAL A 1 244 ? -25.644 11.490 13.522 1.00 94.06 244 VAL A N 1
ATOM 1846 C CA . VAL A 1 244 ? -26.234 11.746 14.833 1.00 94.06 244 VAL A CA 1
ATOM 1847 C C . VAL A 1 244 ? -25.137 11.626 15.879 1.00 94.06 244 VAL A C 1
ATOM 1849 O O . VAL A 1 244 ? -24.452 10.607 15.959 1.00 94.06 244 VAL A O 1
ATOM 1852 N N . ARG A 1 245 ? -24.969 12.661 16.695 1.00 91.62 245 ARG A N 1
ATOM 1853 C CA . ARG A 1 245 ? -24.010 12.700 17.803 1.00 91.62 245 ARG A CA 1
ATOM 1854 C C . ARG A 1 245 ? -24.721 13.021 19.107 1.00 91.62 245 ARG A C 1
ATOM 1856 O O . ARG A 1 245 ? -25.602 13.874 19.138 1.00 91.62 245 ARG A O 1
ATOM 1863 N N . TRP A 1 246 ? -24.298 12.387 20.195 1.00 89.19 246 TRP A N 1
ATOM 1864 C CA . TRP A 1 246 ? -24.743 12.732 21.541 1.00 89.19 246 TRP A CA 1
ATOM 1865 C C . TRP A 1 246 ? -23.666 13.517 22.285 1.00 89.19 246 TRP A C 1
ATOM 1867 O O . TRP A 1 246 ? -22.521 13.081 22.392 1.00 89.19 246 TRP A O 1
ATOM 1877 N N . ASP A 1 247 ? -24.035 14.672 22.830 1.00 85.44 247 ASP A N 1
ATOM 1878 C CA . ASP A 1 247 ? -23.181 15.427 23.739 1.00 85.44 247 ASP A CA 1
ATOM 1879 C C . ASP A 1 247 ? -23.541 15.102 25.194 1.00 85.44 247 ASP A C 1
ATOM 1881 O O . ASP A 1 247 ? -24.575 15.532 25.715 1.00 85.44 247 ASP A O 1
ATOM 1885 N N . ARG A 1 248 ? -22.651 14.353 25.861 1.00 78.94 248 ARG A N 1
ATOM 1886 C CA . ARG A 1 248 ? -22.816 13.948 27.265 1.00 78.94 248 ARG A CA 1
ATOM 1887 C C . ARG A 1 248 ? -22.795 15.128 28.237 1.00 78.94 248 ARG A C 1
ATOM 1889 O O . ARG A 1 248 ? -23.448 15.034 29.270 1.00 78.94 248 ARG A O 1
ATOM 1896 N N . ALA A 1 249 ? -22.069 16.206 27.933 1.00 76.88 249 ALA A N 1
ATOM 1897 C CA . ALA A 1 249 ? -21.928 17.343 28.843 1.00 76.88 249 ALA A CA 1
ATOM 1898 C C . ALA A 1 249 ? -23.200 18.200 28.876 1.00 76.88 249 ALA A C 1
ATOM 1900 O O . ALA A 1 249 ? -23.617 18.653 29.938 1.00 76.88 249 ALA A O 1
ATOM 1901 N N . ASN A 1 250 ? -23.835 18.382 27.715 1.00 77.31 250 ASN A N 1
ATOM 1902 C CA . ASN A 1 250 ? -24.999 19.257 27.562 1.00 77.31 250 ASN A CA 1
ATOM 1903 C C . ASN A 1 250 ? -26.334 18.506 27.463 1.00 77.31 250 ASN A C 1
ATOM 1905 O O . ASN A 1 250 ? -27.388 19.139 27.438 1.00 77.31 250 ASN A O 1
ATOM 1909 N N . THR A 1 251 ? -26.317 17.171 27.421 1.00 81.44 251 THR A N 1
ATOM 1910 C CA . THR A 1 251 ? -27.502 16.309 27.267 1.00 81.44 251 THR A CA 1
ATOM 1911 C C . THR A 1 251 ? -28.347 16.636 26.029 1.00 81.44 251 THR A C 1
ATOM 1913 O O . THR A 1 251 ? -29.576 16.697 26.084 1.00 81.44 251 THR A O 1
ATOM 1916 N N . VAL A 1 252 ? -27.680 16.869 24.896 1.00 86.81 252 VAL A N 1
ATOM 1917 C CA . VAL A 1 252 ? -28.315 17.237 23.622 1.00 86.81 252 VAL A CA 1
ATOM 1918 C C . VAL A 1 252 ? -27.814 16.350 22.487 1.00 86.81 252 VAL A C 1
ATOM 1920 O O . VAL A 1 252 ? -26.631 16.011 22.421 1.00 86.81 252 VAL A O 1
ATOM 1923 N N . PHE A 1 253 ? -28.720 16.005 21.573 1.00 92.56 253 PHE A N 1
ATOM 1924 C CA . PHE A 1 253 ? -28.388 15.328 20.325 1.00 92.56 253 PHE A CA 1
ATOM 1925 C C . PHE A 1 253 ? -28.081 16.357 19.237 1.00 92.56 253 PHE A C 1
ATOM 1927 O O . PHE A 1 253 ? -28.709 17.409 19.168 1.00 92.56 253 PHE A O 1
ATOM 1934 N N . PHE A 1 254 ? -27.130 16.053 18.369 1.00 92.94 254 PHE A N 1
ATOM 1935 C CA . PHE A 1 254 ? -26.801 16.849 17.197 1.00 92.94 254 PHE A CA 1
ATOM 1936 C C . PHE A 1 254 ? -27.053 16.013 15.950 1.00 92.94 254 PHE A C 1
ATOM 1938 O O . PHE A 1 254 ? -26.525 14.908 15.841 1.00 92.94 254 PHE A O 1
ATOM 1945 N N . LEU A 1 255 ? -27.856 16.547 15.037 1.00 94.19 255 LEU A N 1
ATOM 1946 C CA . LEU A 1 255 ? -28.172 15.970 13.738 1.00 94.19 255 LEU A CA 1
ATOM 1947 C C . LEU A 1 255 ? -27.571 16.848 12.641 1.00 94.19 255 LEU A C 1
ATOM 1949 O O . LEU A 1 255 ? -27.808 18.051 12.615 1.00 94.19 255 LEU A O 1
ATOM 1953 N N . GLU A 1 256 ? -26.822 16.253 11.726 1.00 93.75 256 GLU A N 1
ATOM 1954 C CA . GLU A 1 256 ? -26.170 16.967 10.626 1.00 93.75 256 GLU A CA 1
ATOM 1955 C C . GLU A 1 256 ? -26.395 16.217 9.314 1.00 93.75 256 GLU A C 1
ATOM 1957 O O . GLU A 1 256 ? -26.129 15.015 9.240 1.00 93.75 256 GLU A O 1
ATOM 1962 N N . ASP A 1 257 ? -26.886 16.911 8.287 1.00 92.88 257 ASP A N 1
ATOM 1963 C CA . ASP A 1 257 ? -27.047 16.355 6.941 1.00 92.88 257 ASP A CA 1
ATOM 1964 C C . ASP A 1 257 ? -25.716 16.405 6.181 1.00 92.88 257 ASP A C 1
ATOM 1966 O O . ASP A 1 257 ? -25.034 17.423 6.163 1.00 92.88 257 ASP A O 1
ATOM 1970 N N . CYS A 1 258 ? -25.338 15.308 5.529 1.00 90.88 258 CYS A N 1
ATOM 1971 C CA . CYS A 1 258 ? -24.068 15.189 4.815 1.00 90.88 258 CYS A CA 1
ATOM 1972 C C . CYS A 1 258 ? -24.195 15.599 3.340 1.00 90.88 258 CYS A C 1
ATOM 1974 O O . CYS A 1 258 ? -23.797 14.846 2.451 1.00 90.88 258 CYS A O 1
ATOM 1976 N N . TRP A 1 259 ? -24.730 16.796 3.086 1.00 86.94 259 TRP A N 1
ATOM 1977 C CA . TRP A 1 259 ? -24.878 17.382 1.743 1.00 86.94 259 TRP A CA 1
ATOM 1978 C C . TRP A 1 259 ? -25.686 16.502 0.792 1.00 86.94 259 TRP A C 1
ATOM 1980 O O . TRP A 1 259 ? -25.333 16.306 -0.375 1.00 86.94 259 TRP A O 1
ATOM 1990 N N . THR A 1 260 ? -26.773 15.928 1.298 1.00 89.31 260 THR A N 1
ATOM 1991 C CA . THR A 1 260 ? -27.573 15.003 0.503 1.00 89.31 260 THR A CA 1
ATOM 1992 C C . THR A 1 260 ? -28.515 15.752 -0.430 1.00 89.31 260 THR A C 1
ATOM 1994 O O . THR A 1 260 ? -29.101 16.779 -0.080 1.00 89.31 260 THR A O 1
ATOM 1997 N N . ALA A 1 261 ? -28.701 15.208 -1.636 1.00 86.12 261 ALA A N 1
ATOM 1998 C CA . ALA A 1 261 ? -29.618 15.783 -2.619 1.00 86.12 261 ALA A CA 1
ATOM 1999 C C . ALA A 1 261 ? -31.066 15.811 -2.102 1.00 86.12 261 ALA A C 1
ATOM 2001 O O . ALA A 1 261 ? -31.756 16.815 -2.256 1.00 86.12 261 ALA A O 1
ATOM 2002 N N . ASN A 1 262 ? -31.495 14.731 -1.440 1.00 90.62 262 ASN A N 1
ATOM 2003 C CA . ASN A 1 262 ? -32.865 14.586 -0.950 1.00 90.62 262 ASN A CA 1
ATOM 2004 C C . ASN A 1 262 ? -33.081 15.192 0.440 1.00 90.62 262 ASN A C 1
ATOM 2006 O O . ASN A 1 262 ? -34.216 15.483 0.790 1.00 90.62 262 ASN A O 1
ATOM 2010 N N . GLY A 1 263 ? -32.012 15.455 1.194 1.00 91.50 263 GLY A N 1
ATOM 2011 C CA . GLY A 1 263 ? -32.061 16.150 2.472 1.00 91.50 263 GLY A CA 1
ATOM 2012 C C . GLY A 1 263 ? -32.533 15.308 3.655 1.00 91.50 263 GLY A C 1
ATOM 2013 O O . GLY A 1 263 ? -33.204 14.283 3.525 1.00 91.50 263 GLY A O 1
ATOM 2014 N N . THR A 1 264 ? -32.228 15.840 4.834 1.00 94.75 264 THR A N 1
ATOM 2015 C CA . THR A 1 264 ? -32.725 15.365 6.123 1.00 94.75 264 THR A CA 1
ATOM 2016 C C . THR A 1 264 ? -33.734 16.368 6.682 1.00 94.75 264 THR A C 1
ATOM 2018 O O . THR A 1 264 ? -33.535 17.583 6.589 1.00 94.75 264 THR A O 1
ATOM 2021 N N . PHE A 1 265 ? -34.816 15.874 7.275 1.00 95.00 265 PHE A N 1
ATOM 2022 C CA . PHE A 1 265 ? -35.922 16.708 7.740 1.00 95.00 265 PHE A CA 1
ATOM 2023 C C . PHE A 1 265 ? -36.322 16.366 9.170 1.00 95.00 265 PHE A C 1
ATOM 2025 O O . PHE A 1 265 ? -36.227 15.219 9.600 1.00 95.00 265 PHE A O 1
ATOM 2032 N N . LEU A 1 266 ? -36.820 17.359 9.897 1.00 94.31 266 LEU A N 1
ATOM 2033 C CA . LEU A 1 266 ? -37.465 17.183 11.194 1.00 94.31 266 LEU A CA 1
ATOM 2034 C C . LEU A 1 266 ? -38.928 16.751 11.015 1.00 94.31 266 LEU A C 1
ATOM 2036 O O . LEU A 1 266 ? -39.496 16.840 9.926 1.00 94.31 266 LEU A O 1
ATOM 2040 N N . ASP A 1 267 ? -39.578 16.297 12.086 1.00 91.12 267 ASP A N 1
ATOM 2041 C CA . ASP A 1 267 ? -40.962 15.799 12.013 1.00 91.12 267 ASP A CA 1
ATOM 2042 C C . ASP A 1 267 ? -41.989 16.845 11.538 1.00 91.12 267 ASP A C 1
ATOM 2044 O O . ASP A 1 267 ? -42.972 16.505 10.876 1.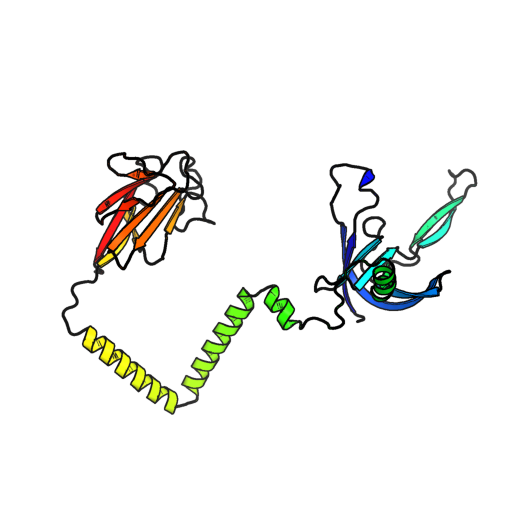00 91.12 267 ASP A O 1
ATOM 2048 N N . ASN A 1 268 ? -41.717 18.131 11.788 1.00 90.62 268 ASN A N 1
ATOM 2049 C CA . ASN A 1 268 ? -42.488 19.274 11.279 1.00 90.62 268 ASN A CA 1
ATOM 2050 C C . ASN A 1 268 ? -42.261 19.549 9.773 1.00 90.62 268 ASN A C 1
ATOM 2052 O O . ASN A 1 268 ? -42.831 20.493 9.235 1.00 90.62 268 ASN A O 1
ATOM 2056 N N . SER A 1 269 ? -41.473 18.720 9.081 1.00 89.75 269 SER A N 1
ATOM 2057 C CA . SER A 1 269 ? -41.062 18.869 7.675 1.00 89.75 269 SER A CA 1
ATOM 2058 C C . SER A 1 269 ? -40.103 20.035 7.395 1.00 89.75 26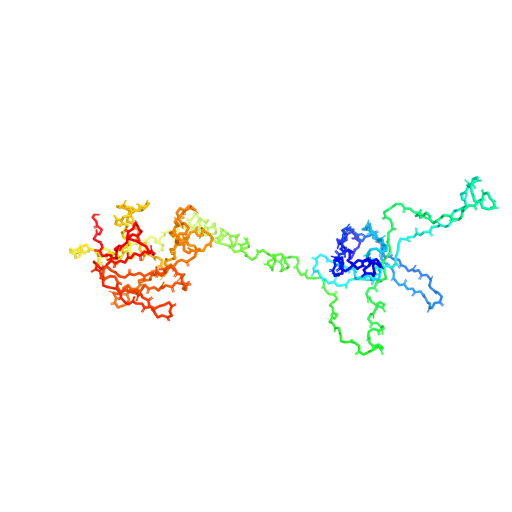9 SER A C 1
ATOM 2060 O O . SER A 1 269 ? -39.882 20.386 6.239 1.00 89.75 269 SER A O 1
ATOM 2062 N N . GLU A 1 270 ? -39.490 20.612 8.430 1.00 91.81 270 GLU A N 1
ATOM 2063 C CA . GLU A 1 270 ? -38.365 21.542 8.301 1.00 91.81 270 GLU A CA 1
ATOM 2064 C C . GLU A 1 270 ? -37.128 20.780 7.807 1.00 91.81 270 GLU A C 1
ATOM 2066 O O . GLU A 1 270 ? -36.711 19.797 8.424 1.00 91.81 270 GLU A O 1
ATOM 2071 N N . ARG A 1 271 ? -36.537 21.220 6.691 1.00 91.88 271 ARG A N 1
ATOM 2072 C CA . ARG A 1 271 ? -35.263 20.684 6.195 1.00 91.88 271 ARG A CA 1
ATOM 2073 C C . ARG A 1 271 ? -34.122 21.261 7.023 1.00 91.88 271 ARG A C 1
ATOM 2075 O O . ARG A 1 271 ? -34.087 22.469 7.238 1.00 91.88 271 ARG A O 1
ATOM 2082 N N . ILE A 1 272 ? -33.188 20.421 7.456 1.00 92.50 272 ILE A N 1
ATOM 2083 C CA . ILE A 1 272 ? -31.988 20.897 8.154 1.00 92.50 272 ILE A CA 1
ATOM 2084 C C . ILE A 1 272 ? -30.923 21.343 7.145 1.00 92.50 272 ILE A C 1
ATOM 2086 O O . ILE A 1 272 ? -30.792 20.753 6.071 1.00 92.50 272 ILE A O 1
ATOM 2090 N N . ASP A 1 273 ? -30.142 22.360 7.505 1.00 85.75 273 ASP A N 1
ATOM 2091 C CA . ASP A 1 273 ? -29.036 22.839 6.677 1.00 85.75 273 ASP A CA 1
ATOM 2092 C C . ASP A 1 273 ? -27.859 21.853 6.701 1.00 85.75 273 ASP A C 1
ATOM 2094 O O . ASP A 1 273 ? -27.346 21.498 7.763 1.00 85.75 273 ASP A O 1
ATOM 2098 N N . SER A 1 274 ? -27.364 21.468 5.521 1.00 80.00 274 SER A N 1
ATOM 2099 C CA . SER A 1 274 ? -26.257 20.510 5.343 1.00 80.00 274 SER A CA 1
ATOM 2100 C C . SER A 1 274 ? -24.891 20.966 5.884 1.00 80.00 274 SER A C 1
ATOM 2102 O O . SER A 1 274 ? -23.915 20.232 5.785 1.00 80.00 274 SER A O 1
ATOM 2104 N N . ALA A 1 275 ? -24.793 22.176 6.440 1.00 64.69 275 ALA A N 1
ATOM 2105 C CA . ALA A 1 275 ? -23.549 22.754 6.954 1.00 64.69 275 ALA A CA 1
ATOM 2106 C C . ALA A 1 275 ? -23.592 23.079 8.456 1.00 64.69 275 ALA A C 1
ATOM 2108 O O . ALA A 1 275 ? -22.602 23.562 9.002 1.00 64.69 275 ALA A O 1
ATOM 2109 N N . THR A 1 276 ? -24.733 22.903 9.133 1.00 80.31 276 THR A N 1
ATOM 2110 C CA . THR A 1 276 ? -24.892 23.308 10.538 1.00 80.31 276 THR A CA 1
ATOM 2111 C C . THR A 1 276 ? -25.585 22.213 11.346 1.00 80.31 276 THR A C 1
ATOM 2113 O O . THR A 1 276 ? -26.753 21.919 11.094 1.00 80.31 276 THR A O 1
ATOM 2116 N N . PRO A 1 277 ? -24.913 21.635 12.362 1.00 87.19 277 PRO A N 1
ATOM 2117 C CA . PRO A 1 277 ? -25.530 20.649 13.237 1.00 87.19 277 PRO A CA 1
ATOM 2118 C C . PRO A 1 277 ? -26.780 21.203 13.932 1.00 87.19 277 PRO A C 1
ATOM 2120 O O . PRO A 1 277 ? -26.719 22.156 14.716 1.00 87.19 277 PRO A O 1
ATOM 2123 N N . ARG A 1 278 ? -27.926 20.568 13.691 1.00 92.19 278 ARG A N 1
ATOM 2124 C CA . ARG A 1 278 ? -29.197 20.866 14.346 1.00 92.19 278 ARG A CA 1
ATOM 2125 C C . ARG A 1 278 ? -29.256 20.177 15.704 1.00 92.19 278 ARG A C 1
ATOM 2127 O O . ARG A 1 278 ? -29.063 18.970 15.813 1.00 92.19 278 ARG A O 1
ATOM 2134 N N . ARG A 1 279 ? -29.561 20.939 16.752 1.00 92.62 279 ARG A N 1
ATOM 2135 C CA . ARG A 1 279 ? -29.795 20.398 18.098 1.00 92.62 279 ARG A CA 1
ATOM 2136 C C . ARG A 1 279 ? -31.160 19.718 18.155 1.00 92.62 279 ARG A C 1
ATOM 2138 O O . ARG A 1 279 ? -32.147 20.353 17.798 1.00 92.62 279 ARG A O 1
ATOM 2145 N N . LEU A 1 280 ? -31.194 18.488 18.660 1.00 91.94 280 LEU A N 1
ATOM 2146 C CA . LEU A 1 280 ? -32.407 17.737 18.954 1.00 91.94 280 LEU A CA 1
ATOM 2147 C C . LEU A 1 280 ? -32.527 17.441 20.450 1.00 91.94 280 LEU A C 1
ATOM 2149 O O . LEU A 1 280 ? -31.542 17.132 21.134 1.00 91.94 280 LEU A O 1
ATOM 2153 N N . LYS A 1 281 ? -33.754 17.515 20.957 1.00 90.81 281 LYS A N 1
ATOM 2154 C CA . LYS A 1 281 ? -34.106 17.104 22.322 1.00 90.81 281 LYS A CA 1
ATOM 2155 C C . LYS A 1 281 ? -34.558 15.640 22.346 1.00 90.81 281 LYS A C 1
ATOM 2157 O O . LYS A 1 281 ? -35.102 15.161 21.356 1.00 90.81 281 LYS A O 1
ATOM 2162 N N . PRO A 1 282 ? -34.398 14.925 23.476 1.00 90.44 282 PRO A N 1
ATOM 2163 C CA . PRO A 1 282 ? -35.009 13.609 23.639 1.00 90.44 282 PRO A CA 1
ATOM 2164 C C . PRO A 1 282 ? -36.522 13.649 23.348 1.00 90.44 282 PRO A C 1
ATOM 2166 O O . PRO A 1 282 ? -37.231 14.492 23.893 1.00 90.44 282 PRO A O 1
ATOM 2169 N N . GLY A 1 283 ? -36.999 12.727 22.518 1.00 89.69 283 GLY A N 1
ATOM 2170 C CA . GLY A 1 283 ? -38.361 12.630 21.996 1.00 89.69 283 GLY A CA 1
ATOM 2171 C C . GLY A 1 283 ? -38.550 13.250 20.607 1.00 89.69 283 GLY A C 1
ATOM 2172 O O . GLY A 1 283 ? -39.586 13.024 19.987 1.00 89.69 283 GLY A O 1
ATOM 2173 N N . GLU A 1 284 ? -37.583 14.016 20.095 1.00 93.69 284 GLU A N 1
ATOM 2174 C CA . GLU A 1 284 ? -37.687 14.603 18.757 1.00 93.69 284 GLU A CA 1
ATOM 2175 C C . GLU A 1 284 ? -37.368 13.586 17.658 1.00 93.69 284 GLU A C 1
ATOM 2177 O O . GLU A 1 284 ? -36.528 12.691 17.807 1.00 93.69 284 GLU A O 1
ATOM 2182 N N . ARG A 1 285 ? -38.061 13.749 16.527 1.00 95.81 285 ARG A N 1
ATOM 2183 C CA . ARG A 1 285 ? -37.991 12.855 15.374 1.00 95.81 285 ARG A CA 1
ATOM 2184 C C . ARG A 1 285 ? -37.441 13.562 14.150 1.00 95.81 285 ARG A C 1
ATOM 2186 O O . ARG A 1 285 ? -37.687 14.749 13.933 1.00 95.81 285 ARG A O 1
ATOM 2193 N N . PHE A 1 286 ? -36.758 12.790 13.321 1.00 96.69 286 PHE A N 1
ATOM 2194 C CA . PHE A 1 286 ? -36.266 13.215 12.019 1.00 96.69 286 PHE A CA 1
ATOM 2195 C C . PHE A 1 286 ? -36.414 12.079 11.009 1.00 96.69 286 PHE A C 1
ATOM 2197 O O . PHE A 1 286 ? -36.538 10.914 11.387 1.00 96.69 286 PHE A O 1
ATOM 2204 N N . TYR A 1 287 ? -36.421 12.406 9.724 1.00 96.12 287 TYR A N 1
ATOM 2205 C CA . TYR A 1 287 ? -36.479 11.427 8.648 1.00 96.12 287 TYR A CA 1
ATOM 2206 C C . TYR A 1 287 ? -35.522 11.778 7.509 1.00 96.12 287 TYR A C 1
ATOM 2208 O O . TYR A 1 287 ? -35.137 12.936 7.329 1.00 96.12 287 TYR A O 1
ATOM 2216 N N . LEU A 1 288 ? -35.127 10.753 6.756 1.00 95.06 288 LEU A N 1
ATOM 2217 C CA . LEU A 1 288 ? -34.154 10.848 5.667 1.00 95.06 288 LEU A CA 1
ATOM 2218 C C . LEU A 1 288 ? -34.869 10.739 4.327 1.00 95.06 288 LEU A C 1
ATOM 2220 O O . LEU A 1 288 ? -35.487 9.705 4.075 1.00 95.06 288 LEU A O 1
ATOM 2224 N N . ALA A 1 289 ? -34.759 11.758 3.471 1.00 92.56 289 ALA A N 1
ATOM 2225 C CA . ALA A 1 289 ? -35.463 11.903 2.190 1.00 92.56 289 ALA A CA 1
ATOM 2226 C C . ALA A 1 289 ? -37.005 11.882 2.271 1.00 92.56 289 ALA A C 1
ATOM 2228 O O . ALA A 1 289 ? -37.668 12.796 1.791 1.00 92.56 289 ALA A O 1
ATOM 2229 N N . ASN A 1 290 ? -37.597 10.850 2.870 1.00 92.31 290 ASN A N 1
ATOM 2230 C CA . ASN A 1 290 ? -39.029 10.650 3.017 1.00 92.31 290 ASN A CA 1
ATOM 2231 C C . ASN A 1 290 ? -39.362 9.988 4.372 1.00 92.31 290 ASN A C 1
ATOM 2233 O O . ASN A 1 290 ? -38.500 9.449 5.069 1.00 92.31 290 ASN A O 1
ATOM 2237 N N . ARG A 1 291 ? -40.646 10.007 4.751 1.00 92.69 291 ARG A N 1
ATOM 2238 C CA . ARG A 1 291 ? -41.125 9.480 6.043 1.00 92.69 291 ARG A CA 1
ATOM 2239 C C . ARG A 1 291 ? -41.036 7.956 6.179 1.00 92.69 291 ARG A C 1
ATOM 2241 O O . ARG A 1 291 ? -41.363 7.447 7.240 1.00 92.69 291 ARG A O 1
ATOM 2248 N N . HIS A 1 292 ? -40.603 7.220 5.152 1.00 93.06 292 HIS A N 1
ATOM 2249 C CA . HIS A 1 292 ? -40.339 5.790 5.291 1.00 93.06 292 HIS A CA 1
ATOM 2250 C C . HIS A 1 292 ? -39.117 5.536 6.182 1.00 93.06 292 HIS A C 1
ATOM 2252 O O . HIS A 1 292 ? -39.113 4.550 6.910 1.00 93.06 292 HIS A O 1
ATOM 2258 N N . PHE A 1 293 ? -38.131 6.439 6.209 1.00 94.00 293 PHE A N 1
ATOM 2259 C CA . PHE A 1 293 ? -36.904 6.304 7.002 1.00 94.00 293 PHE A CA 1
ATOM 2260 C C . PHE A 1 293 ? -36.893 7.279 8.186 1.00 94.00 293 PHE A C 1
ATOM 2262 O O . PHE A 1 293 ? -36.123 8.241 8.195 1.00 94.00 293 PHE A O 1
ATOM 2269 N N . GLN A 1 294 ? -37.775 7.061 9.166 1.00 95.62 294 GLN A N 1
ATOM 2270 C CA . GLN A 1 294 ? -37.941 7.942 10.323 1.00 95.62 294 GLN A CA 1
ATOM 2271 C C . GLN A 1 294 ? -37.290 7.373 11.589 1.00 95.62 294 GLN A C 1
ATOM 2273 O O . GLN A 1 294 ? -37.420 6.185 11.894 1.00 95.62 294 GLN A O 1
ATOM 2278 N N . PHE A 1 295 ? -36.659 8.255 12.363 1.00 96.75 295 PHE A N 1
ATOM 2279 C CA . PHE A 1 295 ? -35.976 7.951 13.615 1.00 96.75 295 PHE A CA 1
ATOM 2280 C C . PHE A 1 295 ? -36.368 8.928 14.727 1.00 96.75 295 PHE A C 1
ATOM 2282 O O . PHE A 1 295 ? -36.755 10.066 14.467 1.00 96.75 295 PHE A O 1
ATOM 2289 N N . GLU A 1 296 ? -36.230 8.486 15.973 1.00 95.50 296 GLU A N 1
ATOM 2290 C CA . GLU A 1 296 ? -36.431 9.273 17.192 1.00 95.50 296 GLU A CA 1
ATOM 2291 C C . GLU A 1 296 ? -35.179 9.197 18.065 1.00 95.50 296 GLU A C 1
ATOM 2293 O O . GLU A 1 296 ? -34.642 8.112 18.299 1.00 95.50 296 GLU A O 1
ATOM 2298 N N . VAL A 1 297 ? -34.720 10.339 18.574 1.00 93.81 297 VAL A N 1
ATOM 2299 C CA . VAL A 1 297 ? -33.673 10.363 19.600 1.00 93.81 297 VAL A CA 1
ATOM 2300 C C . VAL A 1 297 ? -34.328 10.328 20.973 1.00 93.81 297 VAL A C 1
ATOM 2302 O O . VAL A 1 297 ? -35.205 11.133 21.252 1.00 93.81 297 VAL A O 1
ATOM 2305 N N . ALA A 1 298 ? -33.939 9.414 21.856 1.00 91.75 298 ALA A N 1
ATOM 2306 C CA . ALA A 1 298 ? -34.578 9.264 23.161 1.00 91.75 298 ALA A CA 1
ATOM 2307 C C . ALA A 1 298 ? -33.566 8.961 24.270 1.00 91.75 298 ALA A C 1
ATOM 2309 O O . ALA A 1 298 ? -32.407 8.644 24.020 1.00 91.75 298 ALA A O 1
ATOM 2310 N N . MET A 1 299 ? -34.019 9.082 25.517 1.00 89.31 299 MET A N 1
ATOM 2311 C CA . MET A 1 299 ? -33.259 8.696 26.705 1.00 89.31 299 MET A CA 1
ATOM 2312 C C . MET A 1 299 ? -33.983 7.529 27.369 1.00 89.31 299 MET A C 1
ATOM 2314 O O . MET A 1 299 ? -35.106 7.694 27.847 1.00 89.31 299 MET A O 1
ATOM 2318 N N . GLU A 1 300 ? -33.351 6.365 27.411 1.00 85.81 300 GLU A N 1
ATOM 2319 C CA . GLU A 1 300 ? -33.949 5.128 27.903 1.00 85.81 300 GLU A CA 1
ATOM 2320 C C . GLU A 1 300 ? -33.380 4.756 29.268 1.00 85.81 300 GLU A C 1
ATOM 2322 O O . GLU A 1 300 ? -32.191 4.914 29.521 1.00 85.81 300 GLU A O 1
ATOM 2327 N N . THR A 1 301 ? -34.221 4.299 30.189 1.00 80.06 301 THR A N 1
ATOM 2328 C CA . THR A 1 301 ? -33.760 3.752 31.469 1.00 80.06 301 THR A CA 1
ATOM 2329 C C . THR A 1 301 ? -33.349 2.305 31.268 1.00 80.06 301 THR A C 1
ATOM 2331 O O . THR A 1 301 ? -34.099 1.539 30.672 1.00 80.06 301 THR A O 1
ATOM 2334 N N . LYS A 1 302 ? -32.190 1.910 31.795 1.00 67.19 302 LYS A N 1
ATOM 2335 C CA . LYS A 1 302 ? -31.808 0.497 31.836 1.00 67.19 302 LYS A CA 1
ATOM 2336 C C . LYS A 1 302 ? -32.782 -0.238 32.768 1.00 67.19 302 LYS A C 1
ATOM 2338 O O . LYS A 1 302 ? -32.764 0.037 33.968 1.00 67.19 302 LYS A O 1
ATOM 2343 N N . SER A 1 303 ? -33.678 -1.048 32.196 1.00 55.03 303 SER A N 1
ATOM 2344 C CA . SER A 1 303 ? -34.545 -1.971 32.942 1.00 55.03 303 SER A CA 1
ATOM 2345 C C . SER A 1 303 ? -33.736 -3.044 33.655 1.00 55.03 303 SER A C 1
ATOM 2347 O O . SER A 1 303 ? -32.650 -3.408 33.144 1.00 55.03 303 SER A O 1
#

Radius of gyration: 34.14 Å; chains: 1; bounding box: 79×43×98 Å

Sequence (303 aa):
DERDKVIVAGYPGAALRSFRDFGRVSFAEGIISKFTELDSPEGTVKHIQITAPVNPGNSGGPLFNEFGQVVGINVQKSMTSVLVVDPSAPQGVRQERVPLGEGVAWAILSDELLVELDRLHLPFIATRSKPNVFAAEFGRQPVLFTFIGLTLVLVMVAVSLLVNRRSRIVIKDAVTRGRDVLTKHVAAPAKAAKYPVLRGITGPYANATLPLDAEQIAIGRDASMCQLVMPSDATDIGRRHCTVRWDRANTVFFLEDCWTANGTFLDNSERIDSATPRRLKPGERFYLANRHFQFEVAMETKS